Protein AF-A0A399S4U3-F1 (afdb_monomer)

Radius of gyration: 17.51 Å; Cα contacts (8 Å, |Δi|>4): 390; chains: 1; bounding box: 42×33×48 Å

Structure (mmCIF, N/CA/C/O backbone):
data_AF-A0A399S4U3-F1
#
_entry.id   AF-A0A399S4U3-F1
#
loop_
_atom_site.group_PDB
_atom_site.id
_atom_site.type_symbol
_atom_site.label_atom_id
_atom_site.label_alt_id
_atom_site.label_comp_id
_atom_site.label_asym_id
_atom_site.label_entity_id
_atom_site.label_seq_id
_atom_site.pdbx_PDB_ins_code
_atom_site.Cartn_x
_atom_site.Cartn_y
_atom_site.Cartn_z
_atom_site.occupancy
_atom_site.B_iso_or_equiv
_atom_site.auth_seq_id
_atom_site.auth_comp_id
_atom_site.auth_asym_id
_atom_site.auth_atom_id
_atom_site.pdbx_PDB_model_num
ATOM 1 N N . MET A 1 1 ? -11.906 7.727 5.816 1.00 78.44 1 MET A N 1
ATOM 2 C CA . MET A 1 1 ? -11.994 8.736 6.894 1.00 78.44 1 MET A CA 1
ATOM 3 C C . MET A 1 1 ? -10.672 8.741 7.648 1.00 78.44 1 MET A C 1
ATOM 5 O O . MET A 1 1 ? -9.934 7.768 7.541 1.00 78.44 1 MET A O 1
ATOM 9 N N . GLN A 1 2 ? -10.331 9.832 8.324 1.00 90.19 2 GLN A N 1
ATOM 10 C CA . GLN A 1 2 ? -9.040 10.009 8.997 1.00 90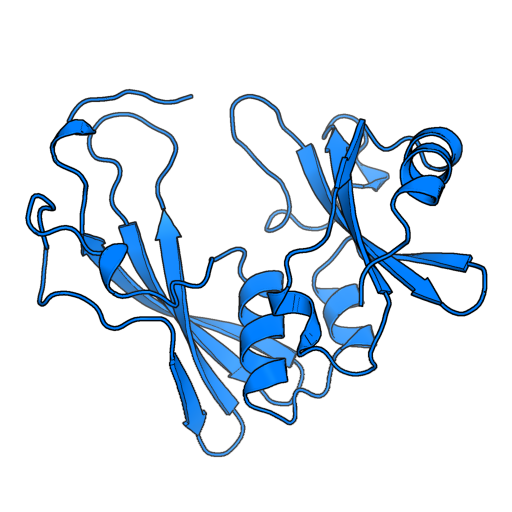.19 2 GLN A CA 1
ATOM 11 C C . GLN A 1 2 ? -9.300 10.268 10.472 1.00 90.19 2 GLN A C 1
ATOM 13 O O . GLN A 1 2 ? -10.259 10.967 10.791 1.00 90.19 2 GLN A O 1
ATOM 18 N N . ILE A 1 3 ? -8.449 9.734 11.343 1.00 91.44 3 ILE A N 1
ATOM 19 C CA . ILE A 1 3 ? -8.448 10.159 12.745 1.00 91.44 3 ILE A CA 1
ATOM 20 C C . ILE A 1 3 ? -8.026 11.626 12.784 1.00 91.44 3 ILE A C 1
ATOM 22 O O . ILE A 1 3 ? -7.083 12.012 12.082 1.00 91.44 3 ILE A O 1
ATOM 26 N N . ASP A 1 4 ? -8.729 12.426 13.587 1.00 91.69 4 ASP A N 1
ATOM 27 C CA . ASP A 1 4 ? -8.402 13.835 13.788 1.00 91.69 4 ASP A CA 1
ATOM 28 C C . ASP A 1 4 ? -6.949 13.975 14.269 1.00 91.69 4 ASP A C 1
ATOM 30 O O . ASP A 1 4 ? -6.535 13.369 15.260 1.00 91.69 4 ASP A O 1
ATOM 34 N N . SER A 1 5 ? -6.171 14.791 13.556 1.00 92.62 5 SER A N 1
ATOM 35 C CA . SER A 1 5 ? -4.775 15.077 13.884 1.00 92.62 5 SER A CA 1
ATOM 36 C C . SER A 1 5 ? -4.584 15.653 15.286 1.00 92.62 5 SER A C 1
ATOM 38 O O . SER A 1 5 ? -3.517 15.464 15.863 1.00 92.62 5 SER A O 1
ATOM 40 N N . THR A 1 6 ? -5.600 16.301 15.870 1.00 93.31 6 THR A N 1
ATOM 41 C CA . THR A 1 6 ? -5.534 16.791 17.259 1.00 93.31 6 THR A CA 1
ATOM 42 C C . THR A 1 6 ? -5.373 15.655 18.275 1.00 93.31 6 THR A C 1
ATOM 44 O O . THR A 1 6 ? -4.849 15.872 19.365 1.00 93.31 6 THR A O 1
ATOM 47 N N . ARG A 1 7 ? -5.748 14.420 17.909 1.00 93.56 7 ARG A N 1
ATOM 48 C CA . ARG A 1 7 ? -5.608 13.224 18.750 1.00 93.56 7 ARG A CA 1
ATOM 49 C C . ARG A 1 7 ? -4.269 12.501 18.583 1.00 93.56 7 ARG A C 1
ATOM 51 O O . ARG A 1 7 ? -4.014 11.519 19.276 1.00 93.56 7 ARG A O 1
ATOM 58 N N . TYR A 1 8 ? -3.395 12.945 17.678 1.00 95.19 8 TYR A N 1
ATOM 59 C CA . TYR A 1 8 ? -2.137 12.236 17.406 1.00 95.19 8 TYR A CA 1
ATOM 60 C C . TYR A 1 8 ? -1.193 12.264 18.608 1.00 95.19 8 TYR A C 1
ATOM 62 O O . TYR A 1 8 ? -0.565 11.248 18.902 1.00 95.19 8 TYR A O 1
ATOM 70 N N . ASP A 1 9 ? -1.154 13.371 19.351 1.00 94.31 9 ASP A N 1
ATOM 71 C CA . ASP A 1 9 ? -0.342 13.481 20.566 1.00 94.31 9 ASP A CA 1
ATOM 72 C C . ASP A 1 9 ? -0.848 12.569 21.691 1.00 94.31 9 ASP A C 1
ATOM 74 O O . ASP A 1 9 ? -0.038 11.987 22.421 1.00 94.31 9 ASP A O 1
ATOM 78 N N . GLU A 1 10 ? -2.170 12.376 21.792 1.00 93.50 10 GLU A N 1
ATOM 79 C CA . GLU A 1 10 ? -2.782 11.402 22.704 1.00 93.50 10 GLU A CA 1
ATOM 80 C C . GLU A 1 10 ? -2.294 9.988 22.360 1.00 93.50 10 GLU A C 1
ATOM 82 O O . GLU A 1 10 ? -1.760 9.289 23.224 1.00 93.50 10 GLU A O 1
ATOM 87 N N . ILE A 1 11 ? -2.410 9.592 21.086 1.00 92.88 11 ILE A N 1
ATOM 88 C CA . ILE A 1 11 ? -1.990 8.270 20.600 1.00 92.88 11 ILE A CA 1
ATOM 89 C C . ILE A 1 11 ? -0.490 8.059 20.844 1.00 92.88 11 ILE A C 1
ATOM 91 O O . ILE A 1 11 ? -0.068 7.019 21.351 1.00 92.88 11 ILE A O 1
ATOM 95 N N . LYS A 1 12 ? 0.327 9.059 20.506 1.00 93.19 12 LYS A N 1
ATOM 96 C CA . LYS A 1 12 ? 1.781 9.003 20.643 1.00 93.19 12 LYS A CA 1
ATOM 97 C C . LYS A 1 12 ? 2.206 8.830 22.100 1.00 93.19 12 LYS A C 1
ATOM 99 O O . LYS A 1 12 ? 2.977 7.926 22.413 1.00 93.19 12 LYS A O 1
ATOM 104 N N . THR A 1 13 ? 1.686 9.673 22.990 1.00 91.50 13 THR A N 1
ATOM 105 C CA . THR A 1 13 ? 2.139 9.750 24.386 1.00 91.50 13 THR A CA 1
ATOM 106 C C . THR A 1 13 ? 1.600 8.596 25.221 1.00 91.50 13 THR A C 1
ATOM 108 O O . THR A 1 13 ? 2.353 7.967 25.961 1.00 91.50 13 THR A O 1
ATOM 111 N N . LYS A 1 14 ? 0.307 8.280 25.086 1.00 92.00 14 LYS A N 1
ATOM 112 C CA . LYS A 1 14 ? -0.357 7.257 25.904 1.00 92.00 14 LYS A CA 1
ATOM 113 C C . LYS A 1 14 ? 0.081 5.839 25.542 1.00 92.00 14 LYS A C 1
ATOM 115 O O . LYS A 1 14 ? 0.192 5.001 26.429 1.00 92.00 14 LYS A O 1
ATOM 120 N N . TYR A 1 15 ? 0.333 5.582 24.259 1.00 89.50 15 TYR A N 1
ATOM 121 C CA . TYR A 1 15 ? 0.670 4.247 23.752 1.00 89.50 15 TYR A CA 1
ATOM 122 C C . TYR A 1 15 ? 2.141 4.118 23.335 1.00 89.50 15 TYR A C 1
ATOM 124 O O . TYR A 1 15 ? 2.546 3.101 22.787 1.00 89.50 15 TYR A O 1
ATOM 132 N N . GLY A 1 16 ? 2.959 5.146 23.585 1.00 88.19 16 GLY A N 1
ATOM 133 C CA . GLY A 1 16 ? 4.411 5.076 23.430 1.00 88.19 16 GLY A CA 1
ATOM 134 C C . GLY A 1 16 ? 4.911 4.910 21.991 1.00 88.19 16 GLY A C 1
ATOM 135 O O . GLY A 1 16 ? 6.022 4.402 21.803 1.00 88.19 16 GLY A O 1
ATOM 136 N N . TYR A 1 17 ? 4.139 5.328 20.986 1.00 90.44 17 TYR A N 1
ATOM 137 C CA . TYR A 1 17 ? 4.595 5.341 19.594 1.00 90.44 17 TYR A CA 1
ATOM 138 C C . TYR A 1 17 ? 5.625 6.449 19.363 1.00 90.44 17 TYR A C 1
ATOM 140 O O . TYR A 1 17 ? 5.600 7.501 19.998 1.00 90.44 17 TYR A O 1
ATOM 148 N N . PHE A 1 18 ? 6.545 6.221 18.430 1.00 90.44 18 PHE A N 1
ATOM 149 C CA . PHE A 1 18 ? 7.519 7.234 18.034 1.00 90.44 18 PHE A CA 1
ATOM 150 C C . PHE A 1 18 ? 6.862 8.331 17.188 1.00 90.44 18 PHE A C 1
ATOM 152 O O . PHE A 1 18 ? 7.167 9.516 17.344 1.00 90.44 18 PHE A O 1
ATOM 159 N N . ASP A 1 19 ? 5.937 7.939 16.311 1.00 92.75 19 ASP A N 1
ATOM 160 C CA . ASP A 1 19 ? 5.259 8.851 15.395 1.00 92.75 19 ASP A CA 1
ATOM 161 C C . ASP A 1 19 ? 3.834 8.385 15.070 1.00 92.75 19 ASP A C 1
ATOM 163 O O . ASP A 1 19 ? 3.536 7.186 15.112 1.00 92.75 19 ASP A O 1
ATOM 167 N N . VAL A 1 20 ? 2.971 9.340 14.722 1.00 94.75 20 VAL A N 1
ATOM 168 C CA . VAL A 1 20 ? 1.593 9.120 14.269 1.00 94.75 20 VAL A CA 1
ATOM 169 C C . VAL A 1 20 ? 1.352 10.006 13.055 1.00 94.75 20 VAL A C 1
ATOM 171 O O . VAL A 1 20 ? 1.616 11.206 13.076 1.00 94.75 20 VAL A O 1
ATOM 174 N N . ARG A 1 21 ? 0.872 9.411 11.965 1.00 94.38 21 ARG A N 1
ATOM 175 C CA . ARG A 1 21 ? 0.708 10.074 10.672 1.00 94.38 21 ARG A CA 1
ATOM 176 C C . ARG A 1 21 ? -0.666 9.817 10.092 1.00 94.38 21 ARG A C 1
ATOM 178 O O . ARG A 1 21 ? -1.271 8.767 10.315 1.00 94.38 21 ARG A O 1
ATOM 185 N N . LYS A 1 22 ? -1.089 10.748 9.238 1.00 94.44 22 LYS A N 1
ATOM 186 C CA . LYS A 1 22 ? -2.273 10.590 8.397 1.00 94.44 22 LYS A CA 1
ATOM 187 C C . LYS A 1 22 ? -2.183 9.278 7.617 1.00 94.44 22 LYS A C 1
ATOM 189 O O . LYS A 1 22 ? -1.161 8.985 6.988 1.00 94.44 22 LYS A O 1
ATOM 194 N N . ALA A 1 23 ? -3.263 8.505 7.640 1.00 92.00 23 ALA A N 1
ATOM 195 C CA . ALA A 1 23 ? -3.367 7.341 6.786 1.00 92.00 23 ALA A CA 1
ATOM 196 C C . ALA A 1 23 ? -3.519 7.777 5.315 1.00 92.00 23 ALA A C 1
ATOM 198 O O . ALA A 1 23 ? -4.188 8.768 5.019 1.00 92.00 23 ALA A O 1
ATOM 199 N N . PRO A 1 24 ? -2.944 7.051 4.353 1.00 89.06 24 PRO A N 1
ATOM 200 C CA . PRO A 1 24 ? -3.161 7.309 2.941 1.00 89.06 24 PRO A CA 1
ATOM 201 C C . PRO A 1 24 ? -4.628 7.145 2.563 1.00 89.06 24 PRO A C 1
ATOM 203 O O . PRO A 1 24 ? -5.332 6.280 3.087 1.00 89.06 24 PRO A O 1
ATOM 206 N N . ASP A 1 25 ? -5.075 7.942 1.597 1.00 90.75 25 ASP A N 1
ATOM 207 C CA . ASP A 1 25 ? -6.485 7.982 1.202 1.00 90.75 25 ASP A CA 1
ATOM 208 C C . ASP A 1 25 ? -6.964 6.650 0.593 1.00 90.75 25 ASP A C 1
ATOM 210 O O . ASP A 1 25 ? -8.154 6.341 0.647 1.00 90.75 25 ASP A O 1
ATOM 214 N N . TYR A 1 26 ? -6.041 5.807 0.108 1.00 87.88 26 TYR A N 1
ATOM 215 C CA . TYR A 1 26 ? -6.358 4.463 -0.374 1.00 87.88 26 TYR A CA 1
ATOM 216 C C . TYR A 1 26 ? -6.892 3.524 0.715 1.00 87.88 26 TYR A C 1
ATOM 218 O O . TYR A 1 26 ? -7.415 2.485 0.361 1.00 87.88 26 TYR A O 1
ATOM 226 N N . LEU A 1 27 ? -6.806 3.840 2.017 1.00 89.38 27 LEU A N 1
ATOM 227 C CA . LEU A 1 27 ? -7.502 3.047 3.047 1.00 89.38 27 LEU A CA 1
ATOM 228 C C . LEU A 1 27 ? -9.017 3.288 3.059 1.00 89.38 27 LEU A C 1
ATOM 230 O O . LEU A 1 27 ? -9.758 2.531 3.680 1.00 89.38 27 LEU A O 1
ATOM 234 N N . GLY A 1 28 ? -9.493 4.332 2.375 1.00 90.25 28 GLY A N 1
ATOM 235 C CA . GLY A 1 28 ? -10.911 4.678 2.320 1.00 90.25 28 GLY A CA 1
ATOM 236 C C . GLY A 1 28 ? -11.794 3.634 1.632 1.00 90.25 28 GLY A C 1
ATOM 237 O O . GLY A 1 28 ? -13.007 3.682 1.819 1.00 90.25 28 GLY A O 1
ATOM 238 N N . GLY A 1 29 ? -11.211 2.701 0.871 1.00 92.31 29 GLY A N 1
ATOM 239 C CA . GLY A 1 29 ? -11.950 1.613 0.234 1.00 92.31 29 GLY A CA 1
ATOM 240 C C . GLY A 1 29 ? -12.269 0.444 1.166 1.00 92.31 29 GLY A C 1
ATOM 241 O O . GLY A 1 29 ? -13.069 -0.396 0.787 1.00 92.31 29 GLY A O 1
ATOM 242 N N . LEU A 1 30 ? -11.689 0.374 2.370 1.00 94.81 30 LEU A N 1
ATOM 243 C CA . LEU A 1 30 ? -11.917 -0.741 3.294 1.00 94.81 30 LEU A CA 1
ATOM 244 C C . LEU A 1 30 ? -13.322 -0.718 3.916 1.00 94.81 30 LEU A C 1
ATOM 246 O O . LEU A 1 30 ? -13.877 0.343 4.245 1.00 94.81 30 LEU A O 1
ATOM 250 N N . LYS A 1 31 ? -13.865 -1.921 4.126 1.00 94.75 31 LYS A N 1
ATOM 251 C CA . LYS A 1 31 ? -15.117 -2.180 4.838 1.00 94.75 31 LYS A CA 1
ATOM 252 C C . LYS A 1 31 ? -14.874 -3.174 5.984 1.00 94.75 31 LYS A C 1
ATOM 254 O O . LYS A 1 31 ? -14.125 -4.121 5.769 1.00 94.75 31 LYS A O 1
ATOM 259 N N . PRO A 1 32 ? -15.461 -2.963 7.181 1.00 92.88 32 PRO A N 1
ATOM 260 C CA . PRO A 1 32 ? -16.249 -1.796 7.600 1.00 92.88 32 PRO A CA 1
ATOM 261 C C . PRO A 1 32 ? -15.430 -0.494 7.584 1.00 92.88 32 PRO A C 1
ATOM 263 O O . PRO A 1 32 ? -14.201 -0.500 7.612 1.00 92.88 32 PRO A O 1
ATOM 266 N N . THR A 1 33 ? -16.107 0.648 7.447 1.00 92.19 33 THR A N 1
ATOM 267 C CA . THR A 1 33 ? -15.412 1.935 7.304 1.00 92.19 33 THR A CA 1
ATOM 268 C C . THR A 1 33 ? -15.025 2.491 8.669 1.00 92.19 33 THR A C 1
ATOM 270 O O . THR A 1 33 ? -15.891 2.756 9.495 1.00 92.19 33 THR A O 1
ATOM 273 N N . HIS A 1 34 ? -13.731 2.754 8.849 1.00 92.81 34 HIS A N 1
ATOM 274 C CA . HIS A 1 34 ? -13.174 3.379 10.046 1.00 92.81 34 HIS A CA 1
ATOM 275 C C . HIS A 1 34 ? -12.440 4.688 9.725 1.00 92.81 34 HIS A C 1
ATOM 277 O O . HIS A 1 34 ? -12.110 4.993 8.569 1.00 92.81 34 HIS A O 1
ATOM 283 N N . SER A 1 35 ? -12.181 5.472 10.769 1.00 93.69 35 SER A N 1
ATOM 284 C CA . SER A 1 35 ? -11.162 6.519 10.750 1.00 93.69 35 SER A CA 1
ATOM 285 C C . SER A 1 35 ? -9.802 5.887 11.020 1.00 93.69 35 SER A C 1
ATOM 287 O O . SER A 1 35 ? -9.659 5.119 11.968 1.00 93.69 35 SER A O 1
ATOM 289 N N . PHE A 1 36 ? -8.813 6.202 10.182 1.00 94.44 36 PHE A N 1
ATOM 290 C CA . PHE A 1 36 ? -7.486 5.591 10.240 1.00 94.44 36 PHE A CA 1
ATOM 291 C C . PHE A 1 36 ? -6.393 6.603 10.587 1.00 94.44 36 PHE A C 1
ATOM 293 O O . PHE A 1 36 ? -6.464 7.771 10.198 1.00 94.44 36 PHE A O 1
ATOM 300 N N . ALA A 1 37 ? -5.335 6.115 11.225 1.00 95.00 37 ALA A N 1
ATOM 301 C CA . ALA A 1 37 ? -4.004 6.709 11.188 1.00 95.00 37 ALA A CA 1
ATOM 302 C C . ALA A 1 37 ? -2.946 5.597 11.110 1.00 95.00 37 ALA A C 1
ATOM 304 O O . ALA A 1 37 ? -3.219 4.427 11.393 1.00 95.00 37 ALA A O 1
ATOM 305 N N . TYR A 1 38 ? -1.731 5.957 10.708 1.00 93.38 38 TYR A N 1
ATOM 306 C CA . TYR A 1 38 ? -0.575 5.078 10.834 1.00 93.38 38 TYR A CA 1
ATOM 307 C C . TYR A 1 38 ? 0.261 5.480 12.026 1.00 93.38 38 TYR A C 1
ATOM 309 O O . TYR A 1 38 ? 0.501 6.662 12.249 1.00 93.38 38 TYR A O 1
ATOM 317 N N . THR A 1 39 ? 0.755 4.490 12.752 1.00 92.94 39 THR A N 1
ATOM 318 C CA . THR A 1 39 ? 1.727 4.705 13.815 1.00 92.94 39 THR A CA 1
ATOM 319 C C . THR A 1 39 ? 3.054 4.070 13.433 1.00 92.94 39 THR A C 1
ATOM 321 O O . THR A 1 39 ? 3.117 3.136 12.629 1.00 92.94 39 THR A O 1
ATOM 324 N N . PHE A 1 40 ? 4.130 4.602 13.995 1.00 90.75 40 PHE A N 1
ATOM 325 C CA . PHE A 1 40 ? 5.467 4.049 13.863 1.00 90.75 40 PHE A CA 1
ATOM 326 C C . PHE A 1 40 ? 6.023 3.779 15.256 1.00 90.75 40 PHE A C 1
ATOM 328 O O . PHE A 1 40 ? 6.080 4.681 16.094 1.00 90.75 40 PHE A O 1
ATOM 335 N N . ALA A 1 41 ? 6.409 2.534 15.508 1.00 89.50 41 ALA A N 1
ATOM 336 C CA . ALA A 1 41 ? 7.139 2.127 16.703 1.00 89.50 41 ALA A CA 1
ATOM 337 C C . ALA A 1 41 ? 8.578 1.764 16.326 1.00 89.50 41 ALA A C 1
ATOM 339 O O . ALA A 1 41 ? 8.819 1.288 15.222 1.00 89.50 41 ALA A O 1
ATOM 340 N N . LEU A 1 42 ? 9.530 1.971 17.231 1.00 86.94 42 LEU A N 1
ATOM 341 C CA . LEU A 1 42 ? 10.903 1.499 17.050 1.00 86.94 42 LEU A CA 1
ATOM 342 C C . LEU A 1 42 ? 10.987 -0.006 17.360 1.00 86.94 42 LEU A C 1
ATOM 344 O O . LEU A 1 42 ? 10.229 -0.516 18.184 1.00 86.94 42 LEU A O 1
ATOM 348 N N . CYS A 1 43 ? 11.883 -0.728 16.682 1.00 79.88 43 CYS A N 1
ATOM 349 C CA . CYS A 1 43 ? 11.981 -2.191 16.810 1.00 79.88 43 CYS A CA 1
ATOM 350 C C . CYS A 1 43 ? 12.473 -2.694 18.174 1.00 79.88 43 CYS A C 1
ATOM 352 O O . CYS A 1 43 ? 12.280 -3.866 18.490 1.00 79.88 43 CYS A O 1
ATOM 354 N N . ASP A 1 44 ? 13.114 -1.841 18.972 1.00 77.75 44 ASP A N 1
ATOM 355 C CA . ASP A 1 44 ? 13.474 -2.150 20.361 1.00 77.75 44 ASP A CA 1
ATOM 356 C C . ASP A 1 44 ? 12.234 -2.412 21.232 1.00 77.75 44 ASP A C 1
ATOM 358 O O . ASP A 1 44 ? 12.316 -3.100 22.249 1.00 77.75 44 ASP A O 1
ATOM 362 N N . LYS A 1 45 ? 11.063 -1.950 20.782 1.00 73.75 45 LYS A N 1
ATOM 363 C CA . LYS A 1 45 ? 9.759 -2.283 21.345 1.00 73.75 45 LYS A CA 1
ATOM 364 C C . LYS A 1 45 ? 9.109 -3.433 20.573 1.00 73.75 45 LYS A C 1
ATOM 366 O O . LYS A 1 45 ? 8.200 -3.240 19.762 1.00 73.75 45 LYS A O 1
ATOM 371 N N . SER A 1 46 ? 9.576 -4.650 20.845 1.00 65.69 46 SER A N 1
ATOM 372 C CA . SER A 1 46 ? 9.133 -5.884 20.172 1.00 65.69 46 SER A CA 1
ATOM 373 C C . SER A 1 46 ? 7.614 -6.116 20.206 1.00 65.69 46 SER A C 1
ATOM 375 O O . SER A 1 46 ? 7.073 -6.721 19.281 1.00 65.69 46 SER A O 1
ATOM 377 N N . GLU A 1 47 ? 6.916 -5.579 21.211 1.00 73.50 47 GLU A N 1
ATOM 378 C CA . GLU A 1 47 ? 5.453 -5.634 21.365 1.00 73.50 47 GLU A CA 1
ATOM 379 C C . GLU A 1 47 ? 4.658 -4.891 20.274 1.00 73.50 47 GLU A C 1
ATOM 381 O O . GLU A 1 47 ? 3.447 -5.046 20.190 1.00 73.50 47 GLU A O 1
ATOM 386 N N . TYR A 1 48 ? 5.304 -4.089 19.424 1.00 74.06 48 TYR A N 1
ATOM 387 C CA . TYR A 1 48 ? 4.639 -3.409 18.301 1.00 74.06 48 TYR A CA 1
ATOM 388 C C . TYR A 1 48 ? 5.032 -3.986 16.937 1.00 74.06 48 TYR A C 1
ATOM 390 O O . TYR A 1 48 ? 4.583 -3.484 15.907 1.00 74.06 48 TYR A O 1
ATOM 398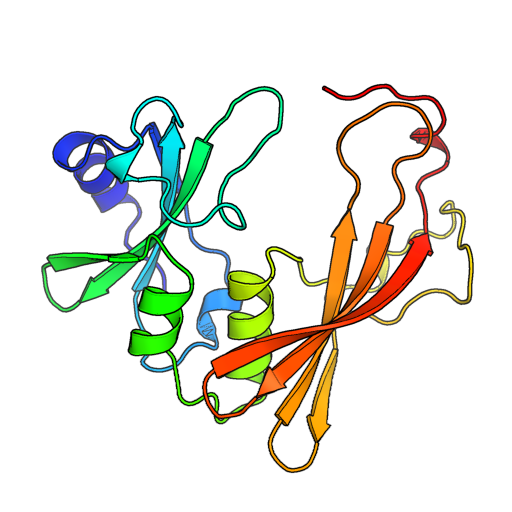 N N . CYS A 1 49 ? 5.880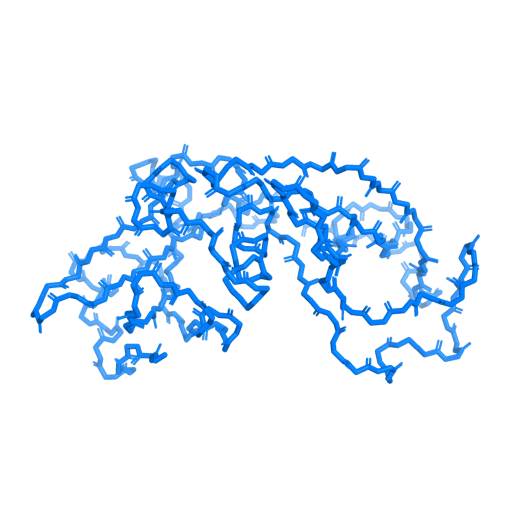 -5.015 16.918 1.00 76.00 49 CYS A N 1
ATOM 399 C CA . CYS A 1 49 ? 6.559 -5.529 15.733 1.00 76.00 49 CYS A CA 1
ATOM 400 C C . CYS A 1 49 ? 6.195 -6.990 15.454 1.00 76.00 49 CYS A C 1
ATOM 402 O O . CYS A 1 49 ? 7.063 -7.855 15.346 1.00 76.00 49 CYS A O 1
ATOM 404 N N . HIS A 1 50 ? 4.898 -7.277 15.347 1.00 78.62 50 HIS A N 1
ATOM 405 C CA . HIS A 1 50 ? 4.413 -8.651 15.204 1.00 78.62 50 HIS A CA 1
ATOM 406 C C . HIS A 1 50 ? 4.493 -9.197 13.775 1.00 78.62 50 HIS A C 1
ATOM 408 O O . HIS A 1 50 ? 4.594 -10.411 13.598 1.00 78.62 50 HIS A O 1
ATOM 414 N N . ASP A 1 51 ? 4.470 -8.334 12.754 1.00 80.19 51 ASP A N 1
ATOM 415 C CA . ASP A 1 51 ? 4.558 -8.757 11.355 1.00 80.19 51 ASP A CA 1
ATOM 416 C C . ASP A 1 51 ? 5.781 -8.169 10.648 1.00 80.19 51 ASP A C 1
ATOM 418 O O . ASP A 1 51 ? 5.893 -6.967 10.404 1.00 80.19 51 ASP A O 1
ATOM 422 N N . SER A 1 52 ? 6.694 -9.055 10.250 1.00 75.81 52 SER A N 1
ATOM 423 C CA . SER A 1 52 ? 7.912 -8.692 9.521 1.00 75.81 52 SER A CA 1
ATOM 424 C C . SER A 1 52 ? 7.666 -7.969 8.190 1.00 75.81 52 SER A C 1
ATOM 426 O O . SER A 1 52 ? 8.573 -7.291 7.712 1.00 75.81 52 SER A O 1
ATOM 428 N N . LYS A 1 53 ? 6.472 -8.093 7.585 1.00 77.94 53 LYS A N 1
ATOM 429 C CA . LYS A 1 53 ? 6.094 -7.357 6.365 1.00 77.94 53 LYS A CA 1
ATOM 430 C C . LYS A 1 53 ? 5.772 -5.892 6.631 1.00 77.94 53 LYS A C 1
ATOM 432 O O . LYS A 1 53 ? 5.840 -5.084 5.712 1.00 77.94 53 LYS A O 1
ATOM 437 N N . TRP A 1 54 ? 5.417 -5.553 7.865 1.00 82.62 54 TRP A N 1
ATOM 438 C CA . TRP A 1 54 ? 5.151 -4.182 8.297 1.00 82.62 54 TRP A CA 1
ATOM 439 C C . TRP A 1 54 ? 6.325 -3.571 9.069 1.00 82.62 54 TRP A C 1
ATOM 441 O O . TRP A 1 54 ? 6.296 -2.392 9.427 1.00 82.62 54 TRP A O 1
ATOM 451 N N . ALA A 1 55 ? 7.387 -4.351 9.272 1.00 82.25 55 ALA A N 1
ATOM 452 C CA . ALA A 1 55 ? 8.667 -3.862 9.747 1.00 82.25 55 ALA A CA 1
ATOM 453 C C . ALA A 1 55 ? 9.439 -3.176 8.606 1.00 82.25 55 ALA A C 1
ATOM 455 O O . ALA A 1 55 ? 9.725 -3.769 7.565 1.00 82.25 55 ALA A O 1
ATOM 456 N N . ASN A 1 56 ? 9.817 -1.925 8.829 1.00 75.81 56 ASN A N 1
ATOM 457 C CA . ASN A 1 56 ? 10.846 -1.230 8.080 1.00 75.81 56 ASN A CA 1
ATOM 458 C C . ASN A 1 56 ? 12.221 -1.720 8.553 1.00 75.81 56 ASN A C 1
ATOM 460 O O . ASN A 1 56 ? 12.528 -1.666 9.743 1.00 75.81 56 ASN A O 1
ATOM 464 N N . LYS A 1 57 ? 13.036 -2.198 7.610 1.00 67.38 57 LYS A N 1
ATOM 465 C CA . LYS A 1 57 ? 14.401 -2.692 7.846 1.00 67.38 57 LYS A CA 1
ATOM 466 C C . LYS A 1 57 ? 15.481 -1.800 7.223 1.00 67.38 57 LYS A C 1
ATOM 468 O O . LYS A 1 57 ? 16.595 -2.272 7.026 1.00 67.38 57 LYS A O 1
ATOM 473 N N . GLY A 1 58 ? 15.149 -0.560 6.861 1.00 69.50 58 GLY A N 1
ATOM 474 C CA . GLY A 1 58 ? 16.159 0.438 6.496 1.00 69.50 58 GLY A CA 1
ATOM 475 C C . GLY A 1 58 ? 17.001 0.863 7.704 1.00 69.50 58 GLY A C 1
ATOM 476 O O . GLY A 1 58 ? 16.874 0.293 8.789 1.00 69.50 58 GLY A O 1
ATOM 477 N N . MET A 1 59 ? 17.803 1.917 7.536 1.00 68.56 59 MET A N 1
ATOM 478 C CA . MET A 1 59 ? 18.705 2.444 8.572 1.00 68.56 59 MET A CA 1
ATOM 479 C C . MET A 1 59 ? 18.074 2.613 9.972 1.00 68.56 59 MET A C 1
ATOM 481 O O . MET A 1 59 ? 18.732 2.367 10.981 1.00 68.56 59 MET A O 1
ATOM 485 N N . MET A 1 60 ? 16.794 3.000 10.056 1.00 76.25 60 MET A N 1
ATOM 486 C CA . MET A 1 60 ? 16.033 3.006 11.309 1.00 76.25 60 MET A CA 1
ATOM 487 C C . MET A 1 60 ? 15.015 1.867 11.306 1.00 76.25 60 MET A C 1
ATOM 489 O O . MET A 1 60 ? 14.004 1.926 10.601 1.00 76.25 60 MET A O 1
ATOM 493 N N . CYS A 1 61 ? 15.266 0.850 12.132 1.00 82.44 61 CYS A N 1
ATOM 494 C CA . CYS A 1 61 ? 14.314 -0.233 12.319 1.00 82.44 61 CYS A CA 1
ATOM 495 C C . CYS A 1 61 ? 13.064 0.293 13.028 1.00 82.44 61 CYS A C 1
ATOM 497 O O . CYS A 1 61 ? 13.138 0.829 14.138 1.00 82.44 61 CYS A O 1
ATOM 499 N N . GLY A 1 62 ? 11.906 0.089 12.415 1.00 86.12 62 GLY A N 1
ATOM 500 C CA . GLY A 1 62 ? 10.642 0.325 13.093 1.00 86.12 62 GLY A CA 1
ATOM 501 C C . GLY A 1 62 ? 9.482 -0.382 12.429 1.00 86.12 62 GLY A C 1
ATOM 502 O O . GLY A 1 62 ? 9.603 -0.907 11.330 1.00 86.12 62 GLY A O 1
ATOM 503 N N . CYS A 1 63 ? 8.349 -0.410 13.106 1.00 88.25 63 CYS A N 1
ATOM 504 C CA . CYS A 1 63 ? 7.171 -1.146 12.694 1.00 88.2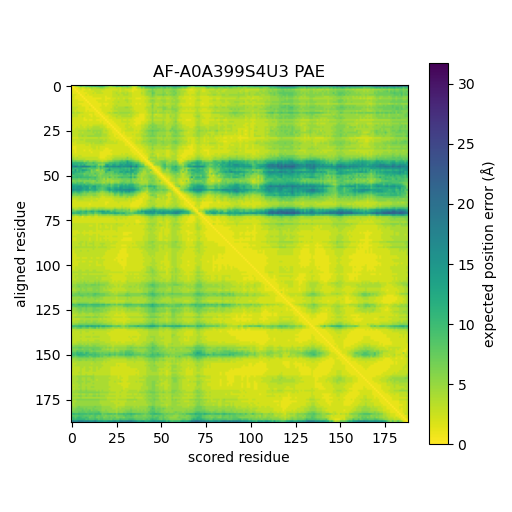5 63 CYS A CA 1
ATOM 505 C C . CYS A 1 63 ? 6.026 -0.181 12.477 1.00 88.25 63 CYS A C 1
ATOM 507 O O . CYS A 1 63 ? 5.706 0.651 13.331 1.00 88.25 63 CYS A O 1
ATOM 509 N N . LYS A 1 64 ? 5.447 -0.276 11.286 1.00 89.25 64 LYS A N 1
ATOM 510 C CA . LYS A 1 64 ? 4.296 0.511 10.891 1.00 89.25 64 LYS A CA 1
ATOM 511 C C . LYS A 1 64 ? 3.040 -0.245 11.293 1.00 89.25 64 LYS A C 1
ATOM 513 O O . LYS A 1 64 ? 2.785 -1.322 10.769 1.00 89.25 64 LYS A O 1
ATOM 518 N N . ASN A 1 65 ? 2.236 0.351 12.159 1.00 90.88 65 ASN A N 1
ATOM 519 C CA . ASN A 1 65 ? 0.953 -0.211 12.559 1.00 90.88 65 ASN A CA 1
ATOM 520 C C . ASN A 1 65 ? -0.187 0.681 12.074 1.00 90.88 65 ASN A C 1
ATOM 522 O O . ASN A 1 65 ? 0.009 1.836 11.680 1.00 90.88 65 ASN A O 1
ATOM 526 N N . ILE A 1 66 ? -1.390 0.121 12.075 1.00 93.62 66 ILE A N 1
ATOM 527 C CA . ILE A 1 66 ? -2.614 0.847 11.748 1.00 93.62 66 ILE A CA 1
ATOM 528 C C . ILE A 1 66 ? -3.371 1.047 13.044 1.00 93.62 66 ILE A C 1
ATOM 530 O O . ILE A 1 66 ? -3.541 0.105 13.810 1.00 93.62 66 ILE A O 1
ATOM 534 N N . VAL A 1 67 ? -3.839 2.262 13.287 1.00 94.69 67 VAL A N 1
ATOM 535 C CA . VAL A 1 67 ? -4.792 2.512 14.359 1.00 94.69 67 VAL A CA 1
ATOM 536 C C . VAL A 1 67 ? -6.122 2.894 13.736 1.00 94.69 67 VAL A C 1
ATOM 538 O O . VAL A 1 67 ? -6.177 3.692 12.793 1.00 94.69 67 VAL A O 1
ATOM 541 N N . ILE A 1 68 ? -7.178 2.266 14.236 1.00 94.56 68 ILE A N 1
ATOM 542 C CA . ILE A 1 68 ? -8.550 2.615 13.908 1.00 94.56 68 ILE A CA 1
ATOM 543 C C . ILE A 1 68 ? -9.224 3.192 15.139 1.00 94.56 68 ILE A C 1
ATOM 545 O O . ILE A 1 68 ? -8.968 2.767 16.266 1.00 94.56 68 ILE A O 1
ATOM 549 N N . GLU A 1 69 ? -10.074 4.174 14.908 1.00 90.88 69 GLU A N 1
ATOM 550 C CA . GLU A 1 69 ? -10.958 4.723 15.925 1.00 90.88 69 GLU A CA 1
ATOM 551 C C . GLU A 1 69 ? -12.311 4.018 15.816 1.00 90.88 69 GLU A C 1
ATOM 553 O O . GLU A 1 69 ? -12.940 4.017 14.751 1.00 90.88 69 GLU A O 1
ATOM 558 N N . ASP A 1 70 ? -12.723 3.378 16.908 1.00 82.75 70 ASP A N 1
ATOM 559 C CA . ASP A 1 70 ? -14.022 2.726 17.035 1.00 82.75 70 ASP A CA 1
ATOM 560 C C . ASP A 1 70 ? -14.788 3.354 18.201 1.00 82.75 70 ASP A C 1
ATOM 562 O O . ASP A 1 70 ? -14.438 3.166 19.367 1.00 82.75 70 ASP A O 1
ATOM 566 N N . SER A 1 71 ? -15.832 4.119 17.871 1.00 77.12 71 SER A N 1
ATOM 567 C CA . SER A 1 71 ? -16.670 4.932 18.767 1.00 77.12 71 SER A CA 1
ATOM 568 C C . SER A 1 71 ? -15.916 5.952 19.640 1.00 77.12 71 SER A C 1
ATOM 570 O O . SER A 1 71 ? -16.055 7.153 19.421 1.00 77.12 71 SER A O 1
ATOM 572 N N . VAL A 1 72 ? -15.129 5.495 20.617 1.00 74.81 72 VAL A N 1
ATOM 573 C CA . VAL A 1 72 ? -14.383 6.315 21.590 1.00 74.81 72 VAL A CA 1
ATOM 574 C C . VAL A 1 72 ? -12.975 5.761 21.862 1.00 74.81 72 VAL A C 1
ATOM 576 O O . VAL A 1 72 ? -12.124 6.477 22.393 1.00 74.81 72 VAL A O 1
ATOM 579 N N . GLU A 1 73 ? -12.691 4.514 21.477 1.00 87.00 73 GLU A N 1
ATOM 580 C CA . GLU A 1 73 ? -11.418 3.848 21.754 1.00 87.00 73 GLU A CA 1
ATOM 581 C C . GLU A 1 73 ? -10.574 3.646 20.492 1.00 87.00 73 GLU A C 1
ATOM 583 O O . GLU A 1 73 ? -11.070 3.554 19.366 1.00 87.00 73 GLU A O 1
ATOM 588 N N . PHE A 1 74 ? -9.259 3.574 20.697 1.00 92.31 74 PHE A N 1
ATOM 589 C CA . PHE A 1 74 ? -8.305 3.243 19.649 1.00 92.31 74 PHE A CA 1
ATOM 590 C C . PHE A 1 74 ? -8.026 1.748 19.644 1.00 92.31 74 PHE A C 1
ATOM 592 O O . PHE A 1 74 ? -7.574 1.189 20.645 1.00 92.31 74 PHE A O 1
ATOM 599 N N . LYS A 1 75 ? -8.211 1.116 18.487 1.00 93.25 75 LYS A N 1
ATOM 600 C CA . LYS A 1 75 ? -7.792 -0.262 18.246 1.00 93.25 75 LYS A CA 1
ATOM 601 C C . LYS A 1 75 ? -6.552 -0.271 17.362 1.00 93.25 75 LYS A C 1
ATOM 603 O O . LYS A 1 75 ? -6.547 0.286 16.265 1.00 93.25 75 LYS A O 1
ATOM 608 N N . PHE A 1 76 ? -5.503 -0.928 17.842 1.00 92.00 76 PHE A N 1
ATOM 609 C CA . PHE A 1 76 ? -4.237 -1.064 17.129 1.00 92.00 76 PHE A CA 1
ATOM 610 C C . PHE A 1 76 ? -4.195 -2.394 16.387 1.00 92.00 76 PHE A C 1
ATOM 612 O O . PHE A 1 76 ? -4.423 -3.456 16.961 1.00 92.00 76 PHE A O 1
ATOM 619 N N . ILE A 1 77 ? -3.896 -2.315 15.100 1.00 92.62 77 ILE A N 1
ATOM 620 C CA . ILE A 1 77 ? -3.708 -3.443 14.203 1.00 92.62 77 ILE A CA 1
ATOM 621 C C . ILE A 1 77 ? -2.215 -3.504 13.920 1.00 92.62 77 ILE A C 1
ATOM 623 O O . ILE A 1 77 ? -1.662 -2.612 13.271 1.00 92.62 77 ILE A O 1
ATOM 627 N N . SER A 1 78 ? -1.570 -4.545 14.429 1.00 89.62 78 SER A N 1
ATOM 628 C CA . SER A 1 78 ? -0.118 -4.728 14.366 1.00 89.62 78 SER A CA 1
ATOM 629 C C . SER A 1 78 ? 0.309 -5.962 13.574 1.00 89.62 78 SER A C 1
ATOM 631 O O . SER A 1 78 ? 1.498 -6.267 13.467 1.00 89.62 78 SER A O 1
ATOM 633 N N . SER A 1 79 ? -0.656 -6.680 12.994 1.00 90.56 79 SER A N 1
ATOM 634 C CA . SER A 1 79 ? -0.398 -7.843 12.152 1.00 90.56 79 SER A CA 1
ATOM 635 C C . SER A 1 79 ? -1.394 -7.973 11.006 1.00 90.56 79 SER A C 1
ATOM 637 O O . SER A 1 79 ? -2.539 -7.515 11.087 1.00 90.56 79 SER A O 1
ATOM 639 N N . ARG A 1 80 ? -0.976 -8.681 9.951 1.00 92.12 80 ARG A N 1
ATOM 640 C CA . ARG A 1 80 ? -1.851 -9.028 8.825 1.00 92.12 80 ARG A CA 1
ATOM 641 C C . ARG A 1 80 ? -3.027 -9.917 9.237 1.00 92.12 80 ARG A C 1
ATOM 643 O O . ARG A 1 80 ? -4.103 -9.779 8.667 1.00 92.12 80 ARG A O 1
ATOM 650 N N . SER A 1 81 ? -2.859 -10.777 10.244 1.00 93.25 81 SER A N 1
ATOM 651 C CA . SER A 1 81 ? -3.951 -11.614 10.766 1.00 93.25 81 SER A CA 1
ATOM 652 C C . SER A 1 81 ? -5.056 -10.773 11.406 1.00 93.25 81 SER A C 1
ATOM 654 O O . SER A 1 81 ? -6.214 -10.914 11.031 1.00 93.25 81 SER A O 1
ATOM 656 N N . GLN A 1 82 ? -4.701 -9.828 12.284 1.00 94.31 82 GLN A N 1
ATOM 657 C CA . GLN A 1 82 ? -5.673 -8.894 12.868 1.00 94.31 82 GLN A CA 1
ATOM 658 C C . GLN A 1 82 ? -6.338 -8.021 11.801 1.00 94.31 82 GLN A C 1
ATOM 660 O O . GLN A 1 82 ? -7.528 -7.735 11.881 1.00 94.31 82 GLN A O 1
ATOM 665 N N . PHE A 1 83 ? -5.576 -7.588 10.792 1.00 95.12 83 PHE A N 1
ATOM 666 C CA . PHE A 1 83 ? -6.133 -6.824 9.680 1.00 95.12 83 PHE A CA 1
ATOM 667 C C . PHE A 1 83 ? -7.188 -7.635 8.919 1.00 95.12 83 PHE A C 1
ATOM 669 O O . PHE A 1 83 ? -8.280 -7.132 8.658 1.00 95.12 83 PHE A O 1
ATOM 676 N N . LYS A 1 84 ? -6.893 -8.908 8.633 1.00 96.25 84 LYS A N 1
ATOM 677 C CA . LYS A 1 84 ? -7.826 -9.841 7.998 1.00 96.25 84 LYS A CA 1
ATOM 678 C C . LYS A 1 84 ? -9.088 -10.061 8.827 1.00 96.25 84 LYS A C 1
ATOM 680 O O . LYS A 1 84 ? -10.175 -10.021 8.272 1.00 96.25 84 LYS A O 1
ATOM 685 N N . GLU A 1 85 ? -8.964 -10.256 10.137 1.00 96.12 85 GLU A N 1
ATOM 686 C CA . GLU A 1 85 ? -10.118 -10.438 11.032 1.00 96.12 85 GLU A CA 1
ATOM 687 C C . GLU A 1 85 ? -11.097 -9.257 11.010 1.00 96.12 85 GLU A C 1
ATOM 689 O O . GLU A 1 85 ? -12.283 -9.441 11.265 1.00 96.12 85 GLU A O 1
ATOM 694 N N . ILE A 1 86 ? -10.606 -8.049 10.725 1.00 95.56 86 ILE A N 1
ATOM 695 C CA . ILE A 1 86 ? -11.415 -6.826 10.732 1.00 95.56 86 ILE A CA 1
ATOM 696 C C . ILE A 1 86 ? -11.995 -6.528 9.348 1.00 95.56 86 ILE A C 1
ATOM 698 O O . ILE A 1 86 ? -13.148 -6.120 9.258 1.00 95.56 86 ILE A O 1
ATOM 702 N N . PHE A 1 87 ? -11.198 -6.690 8.288 1.00 96.75 87 PHE A N 1
ATOM 703 C CA . PHE A 1 87 ? -11.521 -6.188 6.945 1.00 96.75 87 PHE A CA 1
ATOM 704 C C . PHE A 1 87 ? -11.827 -7.276 5.910 1.00 96.75 87 PHE A C 1
ATOM 706 O O . PHE A 1 87 ? -11.977 -6.959 4.733 1.00 96.75 87 PHE A O 1
ATOM 713 N N . ALA A 1 88 ? -11.872 -8.549 6.310 1.00 96.75 88 ALA A N 1
ATOM 714 C CA . ALA A 1 88 ? -12.422 -9.618 5.483 1.00 96.75 88 ALA A CA 1
ATOM 715 C C . ALA A 1 88 ? -13.905 -9.867 5.844 1.00 96.75 88 ALA A C 1
ATOM 717 O O . ALA A 1 88 ? -14.284 -9.690 7.004 1.00 96.75 88 ALA A O 1
ATOM 718 N N . PRO A 1 89 ? -14.742 -10.342 4.902 1.00 97.50 89 PRO A N 1
ATOM 719 C CA . PRO A 1 89 ? -14.423 -10.666 3.509 1.00 97.50 89 PRO A CA 1
ATOM 720 C C . PRO A 1 89 ? -14.150 -9.426 2.645 1.00 97.50 89 PRO A C 1
ATOM 722 O O . PRO A 1 89 ? -14.557 -8.325 2.985 1.00 97.50 89 PRO A O 1
ATOM 725 N N . VAL A 1 90 ? -13.451 -9.628 1.524 1.00 97.94 90 VAL A N 1
ATOM 726 C CA . VAL A 1 90 ? -13.166 -8.584 0.525 1.00 97.94 90 VAL A CA 1
ATOM 727 C C . VAL A 1 90 ? -14.164 -8.726 -0.613 1.00 97.94 90 VAL A C 1
ATOM 729 O O . VAL A 1 90 ? -14.088 -9.685 -1.378 1.00 97.94 90 VAL A O 1
ATOM 732 N N . GLU A 1 91 ? -15.098 -7.796 -0.755 1.00 96.88 91 GLU A N 1
ATOM 733 C CA . GLU A 1 91 ? -16.267 -7.970 -1.624 1.00 96.88 91 GLU A CA 1
ATOM 734 C C . GLU A 1 91 ? -16.259 -7.085 -2.867 1.00 96.88 91 GLU A C 1
ATOM 736 O O . GLU A 1 91 ? -16.916 -7.426 -3.855 1.00 96.88 91 GLU A O 1
ATOM 741 N N . THR A 1 92 ? -15.485 -5.999 -2.846 1.00 97.31 92 THR A N 1
ATOM 742 C CA . THR A 1 92 ? -15.431 -4.996 -3.917 1.00 97.31 92 THR A CA 1
ATOM 743 C C . THR A 1 92 ? -14.012 -4.778 -4.448 1.00 97.31 92 THR A C 1
ATOM 745 O O . THR A 1 92 ? -13.014 -5.179 -3.845 1.00 97.31 92 THR A O 1
ATOM 748 N N . ARG A 1 93 ? -13.896 -4.126 -5.614 1.00 97.56 93 ARG A N 1
ATOM 749 C CA . ARG A 1 93 ? -12.589 -3.804 -6.218 1.00 97.56 93 ARG A CA 1
ATOM 750 C C . ARG A 1 93 ? -11.840 -2.756 -5.400 1.00 97.56 93 ARG A C 1
ATOM 752 O O . ARG A 1 93 ? -10.615 -2.799 -5.309 1.00 97.56 93 ARG A O 1
ATOM 759 N N . GLU A 1 94 ? -12.579 -1.828 -4.812 1.00 97.00 94 GLU A N 1
ATOM 760 C CA . GLU A 1 94 ? -12.088 -0.759 -3.953 1.00 97.00 94 GLU A CA 1
ATOM 761 C C . GLU A 1 94 ? -11.512 -1.329 -2.651 1.00 97.00 94 GLU A C 1
ATOM 763 O O . GLU A 1 94 ? -10.402 -0.959 -2.251 1.00 97.00 94 GLU A O 1
ATOM 768 N N . GLU A 1 95 ? -12.212 -2.287 -2.036 1.00 97.81 95 GLU A N 1
ATOM 769 C CA . GLU A 1 95 ? -11.691 -3.047 -0.899 1.00 97.81 95 GLU A CA 1
ATOM 770 C C . GLU A 1 95 ? -10.438 -3.812 -1.306 1.00 97.81 95 GLU A C 1
ATOM 772 O O . GLU A 1 95 ? -9.405 -3.654 -0.663 1.00 97.81 95 GLU A O 1
ATOM 777 N N . ALA A 1 96 ? -10.480 -4.562 -2.413 1.00 98.31 96 ALA A N 1
ATOM 778 C CA . ALA A 1 96 ? -9.349 -5.361 -2.875 1.00 98.31 96 ALA A CA 1
ATOM 779 C C . ALA A 1 96 ? -8.084 -4.528 -3.110 1.00 98.31 96 ALA A C 1
ATOM 781 O O . ALA A 1 96 ? -6.994 -4.953 -2.727 1.00 98.31 96 ALA A O 1
ATOM 782 N N . LEU A 1 97 ? -8.211 -3.331 -3.691 1.00 98.31 97 LEU A N 1
ATOM 783 C CA . LEU A 1 97 ? -7.095 -2.402 -3.857 1.00 98.31 97 LEU A CA 1
ATOM 784 C C . LEU A 1 97 ? -6.489 -2.004 -2.508 1.00 98.31 97 LEU A C 1
ATOM 786 O O . LEU A 1 97 ? -5.283 -2.142 -2.298 1.00 98.31 97 LEU A O 1
ATOM 790 N N . SER A 1 98 ? -7.336 -1.517 -1.605 1.00 97.19 98 SER A N 1
ATOM 791 C CA . SER A 1 98 ? -6.936 -1.043 -0.278 1.00 97.19 98 SER A CA 1
ATOM 792 C C . SER A 1 98 ? -6.271 -2.165 0.525 1.00 97.19 98 SER A C 1
ATOM 794 O O . SER A 1 98 ? -5.206 -1.990 1.120 1.00 97.19 98 SER A O 1
ATOM 796 N N . TYR A 1 99 ? -6.887 -3.345 0.476 1.00 97.62 99 TYR A N 1
ATOM 797 C CA . TYR A 1 99 ? -6.481 -4.557 1.166 1.00 97.62 99 TYR A CA 1
ATOM 798 C C . TYR A 1 99 ? -5.145 -5.085 0.625 1.00 97.62 99 TYR A C 1
ATOM 800 O O . TYR A 1 99 ? -4.229 -5.352 1.403 1.00 97.62 99 TYR A O 1
ATOM 808 N N . ALA A 1 100 ? -4.975 -5.147 -0.703 1.00 97.88 100 ALA A N 1
ATOM 809 C CA . ALA A 1 100 ? -3.716 -5.539 -1.339 1.00 97.88 100 ALA A CA 1
ATOM 810 C C . ALA A 1 100 ? -2.555 -4.632 -0.923 1.00 97.88 100 ALA A C 1
ATOM 812 O O . ALA A 1 100 ? -1.483 -5.132 -0.582 1.00 97.88 100 ALA A O 1
ATOM 813 N N . ILE A 1 101 ? -2.759 -3.311 -0.930 1.00 95.69 101 ILE A N 1
ATOM 814 C CA . ILE A 1 101 ? -1.727 -2.329 -0.567 1.00 95.69 101 ILE A CA 1
ATOM 815 C C . ILE A 1 101 ? -1.256 -2.553 0.872 1.00 95.69 101 ILE A C 1
ATOM 817 O O . ILE A 1 101 ? -0.059 -2.681 1.125 1.00 95.69 101 ILE A O 1
ATOM 821 N N . VAL A 1 102 ? -2.193 -2.658 1.816 1.00 94.44 102 VAL A N 1
ATOM 822 C CA . VAL A 1 102 ? -1.865 -2.847 3.235 1.00 94.44 102 VAL A CA 1
ATOM 823 C C . VAL A 1 102 ? -1.174 -4.185 3.489 1.00 94.44 102 VAL A C 1
ATOM 825 O O . VAL A 1 102 ? -0.153 -4.241 4.174 1.00 94.44 102 VAL A O 1
ATOM 828 N N . MET A 1 103 ? -1.709 -5.267 2.928 1.00 94.62 103 MET A N 1
ATOM 829 C CA . MET A 1 103 ? -1.231 -6.622 3.209 1.00 94.62 103 MET A CA 1
ATOM 830 C C . MET A 1 103 ? 0.105 -6.943 2.537 1.00 94.62 103 MET A C 1
ATOM 832 O O . MET A 1 103 ? 0.845 -7.795 3.030 1.00 94.62 103 MET A O 1
ATOM 836 N N . SER A 1 104 ? 0.420 -6.285 1.418 1.00 94.19 104 SER A N 1
ATOM 837 C CA . SER A 1 104 ? 1.668 -6.512 0.680 1.00 94.19 104 SER A CA 1
ATOM 838 C C . SER A 1 104 ? 2.771 -5.503 1.002 1.00 94.19 104 SER A C 1
ATOM 840 O O . SER A 1 104 ? 3.947 -5.850 0.904 1.00 94.19 104 SER A O 1
ATOM 842 N N . GLY A 1 105 ? 2.407 -4.276 1.389 1.00 91.50 105 GLY A N 1
ATOM 843 C CA . GLY A 1 105 ? 3.341 -3.159 1.554 1.00 91.50 105 GLY A CA 1
ATOM 844 C C . GLY A 1 105 ? 3.713 -2.451 0.244 1.00 91.50 105 GLY A C 1
ATOM 845 O O . GLY A 1 105 ? 4.455 -1.471 0.281 1.00 91.50 105 GLY A O 1
ATOM 846 N N . TYR A 1 106 ? 3.196 -2.905 -0.901 1.00 95.31 106 TYR A N 1
ATOM 847 C CA . TYR A 1 106 ? 3.384 -2.249 -2.197 1.00 95.31 106 TYR A CA 1
ATOM 848 C C . TYR A 1 106 ? 2.499 -1.017 -2.326 1.00 95.31 106 TYR A C 1
ATOM 850 O O . TYR A 1 106 ? 1.494 -0.883 -1.633 1.00 95.31 106 TYR A O 1
ATOM 858 N N . TYR A 1 107 ? 2.842 -0.113 -3.237 1.00 94.94 107 TYR A N 1
ATOM 859 C CA . TYR A 1 107 ? 2.140 1.158 -3.374 1.00 94.94 107 TYR A CA 1
ATOM 860 C C . TYR A 1 107 ? 1.440 1.287 -4.734 1.00 94.94 107 TYR A C 1
ATOM 862 O O . TYR A 1 107 ? 1.871 0.695 -5.730 1.00 94.94 107 TYR A O 1
ATOM 870 N N . PRO A 1 108 ? 0.337 2.050 -4.800 1.00 97.19 108 PRO A N 1
ATOM 871 C CA . PRO A 1 108 ? -0.354 2.295 -6.051 1.00 97.19 108 PRO A CA 1
ATOM 872 C C . PRO A 1 108 ? 0.265 3.465 -6.827 1.00 97.19 108 PRO A C 1
ATOM 874 O O . PRO A 1 108 ? 0.819 4.400 -6.250 1.00 97.19 108 PRO A O 1
ATOM 877 N N . VAL A 1 109 ? 0.088 3.459 -8.146 1.00 96.75 109 VAL A N 1
ATOM 878 C CA . VAL A 1 109 ? 0.419 4.579 -9.037 1.00 96.75 109 VAL A CA 1
ATOM 879 C C . VAL A 1 109 ? -0.806 4.891 -9.883 1.00 96.75 109 VAL A C 1
ATOM 881 O O . VAL A 1 109 ? -1.160 4.114 -10.765 1.00 96.75 109 VAL A O 1
ATOM 884 N N . PHE A 1 110 ? -1.455 6.029 -9.638 1.00 95.31 110 PHE A N 1
ATOM 885 C CA . PHE A 1 110 ? -2.692 6.408 -10.338 1.00 95.31 110 PHE A CA 1
ATOM 886 C C . PHE A 1 110 ? -2.474 7.362 -11.516 1.00 95.31 110 PHE A C 1
ATOM 888 O O . PHE A 1 110 ? -3.319 7.445 -12.403 1.00 95.31 110 PHE A O 1
ATOM 895 N N . ASN A 1 111 ? -1.343 8.073 -11.552 1.00 95.19 111 ASN A N 1
ATOM 896 C CA . ASN A 1 111 ? -1.049 9.051 -12.594 1.00 95.19 111 ASN A CA 1
ATOM 897 C C . ASN A 1 111 ? 0.046 8.540 -13.538 1.00 95.19 111 ASN A C 1
ATOM 899 O O . ASN A 1 111 ? 1.114 8.118 -13.099 1.00 95.19 111 ASN A O 1
ATOM 903 N N . LYS A 1 112 ? -0.203 8.630 -14.849 1.00 94.12 112 LYS A N 1
ATOM 904 C CA . LYS A 1 112 ? 0.761 8.255 -15.893 1.00 94.12 112 LYS A CA 1
ATOM 905 C C . LYS A 1 112 ? 2.026 9.117 -15.884 1.00 94.12 112 LYS A C 1
ATOM 907 O O . LYS A 1 112 ? 3.054 8.638 -16.350 1.00 94.12 112 LYS A O 1
ATOM 912 N N . SER A 1 113 ? 1.974 10.339 -15.346 1.00 94.81 113 SER A N 1
ATOM 913 C CA . SER A 1 113 ? 3.151 11.211 -15.209 1.00 94.81 113 SER A CA 1
ATOM 914 C C . SER A 1 113 ? 4.241 10.626 -14.307 1.00 94.81 113 SER A C 1
ATOM 916 O O . SER A 1 113 ? 5.393 11.040 -14.404 1.00 94.81 113 SER A O 1
ATOM 918 N N . TYR A 1 114 ? 3.904 9.635 -13.472 1.00 95.12 114 TYR A N 1
ATOM 919 C CA . TYR A 1 114 ? 4.879 8.881 -12.684 1.00 95.12 114 TYR A CA 1
ATOM 920 C C . TYR A 1 114 ? 5.901 8.151 -13.571 1.00 95.12 114 TYR A C 1
ATOM 922 O O . TYR A 1 114 ? 7.048 7.951 -13.182 1.00 95.12 114 TYR A O 1
ATOM 930 N N . PHE A 1 115 ? 5.499 7.782 -14.789 1.00 95.62 115 PHE A N 1
ATOM 931 C CA . PHE A 1 115 ? 6.342 7.102 -15.763 1.00 95.62 115 PHE A CA 1
ATOM 932 C C . PHE A 1 115 ? 6.970 8.138 -16.708 1.00 95.62 115 PHE A C 1
ATOM 934 O O . PHE A 1 115 ? 6.416 8.456 -17.767 1.00 95.62 115 PHE A O 1
ATOM 941 N N . LYS A 1 116 ? 8.123 8.685 -16.312 1.00 95.44 116 LYS A N 1
ATOM 942 C CA . LYS A 1 116 ? 8.850 9.727 -17.057 1.00 95.44 116 LYS A CA 1
ATOM 943 C C . LYS A 1 116 ? 9.524 9.167 -18.311 1.00 95.44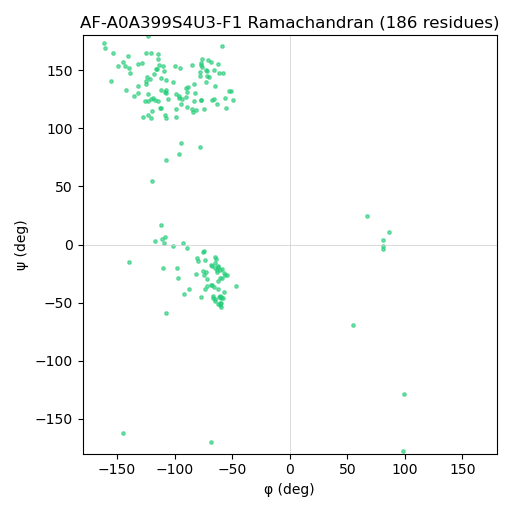 116 LYS A C 1
ATOM 945 O O . LYS A 1 116 ? 9.940 8.012 -18.329 1.00 95.44 116 LYS A O 1
ATOM 950 N N . ASP A 1 117 ? 9.675 9.978 -19.352 1.00 93.50 117 ASP A N 1
ATOM 951 C CA . ASP A 1 117 ? 10.289 9.517 -20.608 1.00 93.50 117 ASP A CA 1
ATOM 952 C C . ASP A 1 117 ? 11.808 9.310 -20.493 1.00 93.50 117 ASP A C 1
ATOM 954 O O . ASP A 1 117 ? 12.361 8.482 -21.206 1.00 93.50 117 ASP A O 1
ATOM 958 N N . GLY A 1 118 ? 12.469 9.981 -19.541 1.00 94.81 118 GLY A N 1
ATOM 959 C CA . GLY A 1 118 ? 13.886 9.757 -19.223 1.00 94.81 118 GLY A CA 1
ATOM 960 C C . GLY A 1 118 ? 14.174 8.461 -18.455 1.00 94.81 118 GLY A C 1
ATOM 961 O O . GLY A 1 118 ? 15.333 8.137 -18.222 1.00 94.81 118 GLY A O 1
ATOM 962 N N . TYR A 1 119 ? 13.145 7.714 -18.044 1.00 97.25 119 TYR A N 1
ATOM 963 C CA . TYR A 1 119 ? 13.343 6.457 -17.323 1.00 97.25 119 TYR A CA 1
ATOM 964 C C . TYR A 1 119 ? 13.732 5.328 -18.267 1.00 97.25 119 TYR A C 1
ATOM 966 O O . TYR A 1 119 ? 13.243 5.218 -19.392 1.00 97.25 119 TYR A O 1
ATOM 974 N N . ARG A 1 120 ? 14.587 4.434 -17.771 1.00 97.38 120 ARG A N 1
ATOM 975 C CA . ARG A 1 120 ? 14.928 3.194 -18.462 1.00 97.38 120 ARG A CA 1
ATOM 976 C C . ARG A 1 120 ? 13.835 2.171 -18.189 1.00 97.38 120 ARG A C 1
ATOM 978 O O . ARG A 1 120 ? 13.665 1.734 -17.053 1.00 97.38 120 ARG A O 1
ATOM 985 N N . TYR A 1 121 ? 13.119 1.758 -19.230 1.00 97.62 121 TYR A N 1
ATOM 986 C CA . TYR A 1 121 ? 12.100 0.712 -19.150 1.00 97.62 121 TYR A CA 1
ATOM 987 C C . TYR A 1 121 ? 12.694 -0.635 -19.566 1.00 97.62 121 TYR A C 1
ATOM 989 O O . TYR A 1 121 ? 13.253 -0.765 -20.651 1.00 97.62 121 TYR A O 1
ATOM 997 N N . PHE A 1 122 ? 12.559 -1.650 -18.713 1.00 96.94 122 PHE A N 1
ATOM 998 C CA . PHE A 1 122 ? 13.051 -3.009 -18.995 1.00 96.94 122 PHE A CA 1
ATOM 999 C C . PHE A 1 122 ? 12.111 -3.805 -19.901 1.00 96.94 122 PHE A C 1
ATOM 1001 O O . PHE A 1 122 ? 12.476 -4.857 -20.410 1.00 96.94 122 PHE A O 1
ATOM 1008 N N . ASN A 1 123 ? 10.885 -3.311 -20.058 1.00 93.75 123 ASN A N 1
ATOM 1009 C CA . ASN A 1 123 ? 9.809 -3.882 -20.856 1.00 93.75 123 ASN A CA 1
ATOM 1010 C C . ASN A 1 123 ? 9.000 -2.723 -21.464 1.00 93.75 123 ASN A C 1
ATOM 1012 O O . ASN A 1 123 ? 9.449 -1.578 -21.472 1.00 93.75 123 ASN A O 1
ATOM 1016 N N . SER A 1 124 ? 7.777 -2.980 -21.930 1.00 92.94 124 SER A N 1
ATOM 1017 C CA . SER A 1 124 ? 6.845 -1.896 -22.257 1.00 92.94 124 SER A CA 1
ATOM 1018 C C . SER A 1 124 ? 6.574 -1.003 -21.041 1.00 92.94 124 SER A C 1
ATOM 1020 O O . SER A 1 124 ? 6.487 -1.501 -19.915 1.00 92.94 124 SER A O 1
ATOM 1022 N N . LYS A 1 125 ? 6.348 0.296 -21.281 1.00 94.44 125 LYS A N 1
ATOM 1023 C CA . LYS A 1 125 ? 5.912 1.258 -20.256 1.00 94.44 125 LYS A CA 1
ATOM 1024 C C . LYS A 1 125 ? 4.713 0.681 -19.478 1.00 94.44 125 LYS A C 1
ATOM 1026 O O . LYS A 1 125 ? 3.731 0.274 -20.111 1.00 94.44 125 LYS A O 1
ATOM 1031 N N . PRO A 1 126 ? 4.785 0.579 -18.139 1.00 94.94 126 PRO A N 1
ATOM 1032 C CA . PRO A 1 126 ? 3.746 -0.080 -17.361 1.00 94.94 126 PRO A CA 1
ATOM 1033 C C . PRO A 1 126 ? 2.445 0.725 -17.381 1.00 94.94 126 PRO A C 1
ATOM 1035 O O . PRO A 1 126 ? 2.422 1.941 -17.586 1.00 94.94 126 PRO A O 1
ATOM 1038 N N . ARG A 1 127 ? 1.336 0.027 -17.136 1.00 95.75 127 ARG A N 1
ATOM 1039 C CA . ARG A 1 127 ? 0.048 0.668 -16.850 1.00 95.75 127 ARG A CA 1
ATOM 1040 C C . ARG A 1 127 ? 0.041 1.181 -15.414 1.00 95.75 127 ARG A C 1
ATOM 1042 O O . ARG A 1 127 ? 0.740 0.634 -14.573 1.00 95.75 127 ARG A O 1
ATOM 1049 N N . THR A 1 128 ? -0.786 2.179 -15.126 1.00 97.25 128 THR A N 1
ATOM 1050 C CA . THR A 1 128 ? -1.107 2.577 -13.747 1.00 97.25 128 THR A CA 1
ATOM 1051 C C . THR A 1 128 ? -1.729 1.411 -12.973 1.00 97.25 128 THR A C 1
ATOM 1053 O O . THR A 1 128 ? -2.066 0.374 -13.549 1.00 97.25 128 THR A O 1
ATOM 1056 N N . THR A 1 129 ? -1.892 1.576 -11.665 1.00 97.88 129 THR A N 1
ATOM 1057 C CA . THR A 1 129 ? -2.614 0.629 -10.819 1.00 97.88 129 THR A CA 1
ATOM 1058 C C . THR A 1 129 ? -3.982 0.312 -11.399 1.00 97.88 129 THR A C 1
ATOM 1060 O O . THR A 1 129 ? -4.736 1.206 -11.786 1.00 97.88 129 THR A O 1
ATOM 1063 N N . VAL A 1 130 ? -4.278 -0.983 -11.459 1.00 97.31 130 VAL A N 1
ATOM 1064 C CA . VAL A 1 130 ? -5.543 -1.533 -11.937 1.00 97.31 130 VAL A CA 1
ATOM 1065 C C . VAL A 1 130 ? -5.961 -2.683 -11.036 1.00 97.31 130 VAL A C 1
ATOM 1067 O O . VAL A 1 130 ? -5.113 -3.417 -10.524 1.00 97.31 130 VAL A O 1
ATOM 1070 N N . VAL A 1 131 ? -7.271 -2.836 -10.875 1.00 98.19 131 VAL A N 1
ATOM 1071 C CA . VAL A 1 131 ? -7.889 -3.979 -10.205 1.00 98.19 131 VAL A CA 1
ATOM 1072 C C . VAL A 1 131 ? -8.690 -4.739 -11.244 1.00 98.19 131 VAL A C 1
ATOM 1074 O O . VAL A 1 131 ? -9.571 -4.173 -11.892 1.00 98.19 131 VAL A O 1
ATOM 1077 N N . GLN A 1 132 ? -8.380 -6.016 -11.399 1.00 98.06 132 GLN A N 1
ATOM 1078 C CA . GLN A 1 132 ? -9.171 -6.943 -12.184 1.00 98.06 132 GLN A CA 1
ATOM 1079 C C . GLN A 1 132 ? -9.889 -7.891 -11.235 1.00 98.06 132 GLN A C 1
ATOM 1081 O O . GLN A 1 132 ? -9.280 -8.482 -10.349 1.00 98.06 132 GLN A O 1
ATOM 1086 N N . GLU A 1 133 ? -11.185 -8.046 -11.444 1.00 97.75 133 GLU A N 1
ATOM 1087 C CA . GLU A 1 133 ? -11.977 -9.061 -10.769 1.00 97.75 133 GLU A CA 1
ATOM 1088 C C . GLU A 1 133 ? -11.977 -10.340 -11.598 1.00 97.75 133 GLU A C 1
ATOM 1090 O O . GLU A 1 133 ? -12.126 -10.305 -12.822 1.00 97.75 133 GLU A O 1
ATOM 1095 N N . VAL A 1 134 ? -11.763 -11.454 -10.915 1.00 96.12 134 VAL A N 1
ATOM 1096 C CA . VAL A 1 134 ? -11.799 -12.806 -11.458 1.00 96.12 134 VAL A CA 1
ATOM 1097 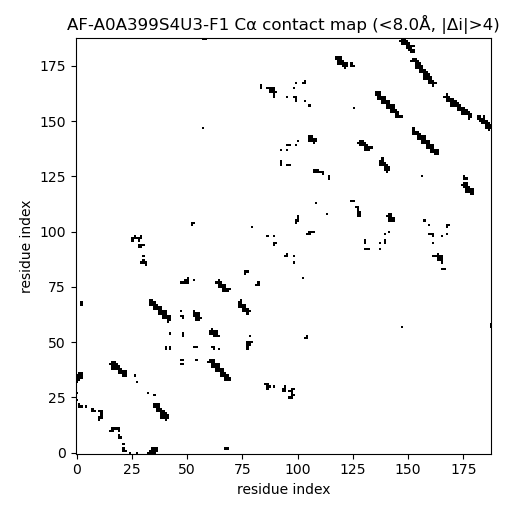C C . VAL A 1 134 ? -12.725 -13.620 -10.559 1.00 96.12 134 VAL A C 1
ATOM 1099 O O . VAL A 1 134 ? -12.948 -13.265 -9.403 1.00 96.12 134 VAL A O 1
ATOM 1102 N N . ASP A 1 135 ? -13.306 -14.695 -11.079 1.00 92.88 135 ASP A N 1
ATOM 1103 C CA . ASP A 1 135 ? -14.213 -15.515 -10.283 1.00 92.88 135 ASP A CA 1
ATOM 1104 C C . ASP A 1 135 ? -13.530 -16.004 -8.987 1.00 92.88 135 ASP A C 1
ATOM 1106 O O . ASP A 1 135 ? -12.497 -16.677 -9.017 1.00 92.88 135 ASP A O 1
ATOM 1110 N N . GLY A 1 136 ? -14.070 -15.578 -7.841 1.00 91.62 136 GLY A N 1
ATOM 1111 C CA . GLY A 1 136 ? -13.560 -15.883 -6.501 1.00 91.62 136 GLY A CA 1
ATOM 1112 C C . GLY A 1 136 ? -12.373 -15.052 -5.981 1.00 91.62 136 GLY A C 1
ATOM 1113 O O . GLY A 1 136 ? -12.004 -15.237 -4.819 1.00 91.62 136 GLY A O 1
ATOM 1114 N N . TYR A 1 137 ? -11.773 -14.140 -6.761 1.00 98.00 137 TYR A N 1
ATOM 1115 C CA . TYR A 1 137 ? -10.625 -13.331 -6.305 1.00 98.00 137 TYR A CA 1
ATOM 1116 C C . TYR A 1 137 ? -10.369 -12.059 -7.133 1.00 98.00 137 TYR A C 1
ATOM 1118 O O . TYR A 1 137 ? -10.955 -11.819 -8.183 1.00 98.00 137 TYR A O 1
ATOM 1126 N N . TYR A 1 138 ? -9.429 -11.235 -6.678 1.00 98.69 138 TYR A N 1
ATOM 1127 C CA . TYR A 1 138 ? -8.971 -10.032 -7.366 1.00 98.69 138 TYR A CA 1
ATOM 1128 C C . TYR A 1 138 ? -7.494 -10.117 -7.720 1.00 98.69 138 TYR A C 1
ATOM 1130 O O . TYR A 1 138 ? -6.691 -10.671 -6.970 1.00 98.69 138 TYR A O 1
ATOM 1138 N N . LEU A 1 139 ? -7.124 -9.512 -8.845 1.00 98.62 139 LEU A N 1
ATOM 1139 C CA . LEU A 1 139 ? -5.743 -9.235 -9.221 1.00 98.62 139 LEU A CA 1
ATOM 1140 C C . LEU A 1 139 ? -5.515 -7.727 -9.181 1.00 98.62 139 LEU A C 1
ATOM 1142 O O . LEU A 1 139 ? -6.131 -6.974 -9.936 1.00 98.62 139 LEU A O 1
ATOM 1146 N N . VAL A 1 140 ? -4.614 -7.289 -8.309 1.00 98.62 140 VAL A N 1
ATOM 1147 C CA . VAL A 1 140 ? -4.285 -5.879 -8.098 1.00 98.62 140 VAL A CA 1
ATOM 1148 C C . VAL A 1 140 ? -2.863 -5.625 -8.568 1.00 98.62 140 VAL A C 1
ATOM 1150 O O . VAL A 1 140 ? -1.912 -6.187 -8.030 1.00 98.62 140 VAL A O 1
ATOM 1153 N N . GLN A 1 141 ? -2.699 -4.764 -9.570 1.00 98.44 141 GLN A N 1
ATOM 1154 C CA . GLN A 1 141 ? -1.377 -4.335 -10.011 1.00 98.44 141 GLN A CA 1
ATOM 1155 C C . GLN A 1 141 ? -0.880 -3.155 -9.165 1.00 98.44 141 GLN A C 1
ATOM 1157 O O . GLN A 1 141 ? -1.440 -2.057 -9.215 1.00 98.44 141 GLN A O 1
ATOM 1162 N N . LEU A 1 142 ? 0.208 -3.376 -8.438 1.00 98.38 142 LEU A N 1
ATOM 1163 C CA . LEU A 1 142 ? 0.898 -2.414 -7.585 1.00 98.38 142 LEU A CA 1
ATOM 1164 C C . LEU A 1 142 ? 2.368 -2.284 -7.997 1.00 98.38 142 LEU A C 1
ATOM 1166 O O . LEU A 1 142 ? 2.839 -2.937 -8.936 1.00 98.38 142 LEU A O 1
ATOM 1170 N N . PHE A 1 143 ? 3.083 -1.415 -7.292 1.00 97.75 143 PHE A N 1
ATOM 1171 C CA . PHE A 1 143 ? 4.488 -1.133 -7.523 1.00 97.75 143 PHE A CA 1
ATOM 1172 C C . PHE A 1 143 ? 5.303 -1.349 -6.256 1.00 97.75 143 PHE A C 1
ATOM 1174 O O . PHE A 1 143 ? 4.849 -1.070 -5.147 1.00 97.75 143 PHE A O 1
ATOM 1181 N N . ASP A 1 144 ? 6.518 -1.844 -6.446 1.00 96.88 144 ASP A N 1
ATOM 1182 C CA . ASP A 1 144 ? 7.522 -1.989 -5.399 1.00 96.88 144 ASP A CA 1
ATOM 1183 C C . ASP A 1 144 ? 8.795 -1.274 -5.840 1.00 96.88 144 ASP A C 1
ATOM 1185 O O . ASP A 1 144 ? 9.172 -1.348 -7.010 1.00 96.88 144 ASP A O 1
ATOM 1189 N N . TYR A 1 145 ? 9.466 -0.594 -4.921 1.00 95.19 145 TYR A N 1
ATOM 1190 C CA . TYR A 1 145 ? 10.683 0.149 -5.211 1.00 95.19 145 TYR A CA 1
ATOM 1191 C C . TYR A 1 145 ? 11.825 -0.391 -4.367 1.00 95.19 145 TYR A C 1
ATOM 1193 O O . TYR A 1 145 ? 11.750 -0.428 -3.138 1.00 95.19 145 TYR A O 1
ATOM 1201 N N . LYS A 1 146 ? 12.917 -0.784 -5.026 1.00 93.12 146 LYS A N 1
ATOM 1202 C CA . LYS A 1 146 ? 14.125 -1.203 -4.320 1.00 93.12 146 LYS A CA 1
ATOM 1203 C C . LYS A 1 146 ? 14.884 0.030 -3.825 1.00 93.12 146 LYS A C 1
ATOM 1205 O O . LYS A 1 146 ? 15.832 0.481 -4.459 1.00 93.12 146 LYS A O 1
ATOM 1210 N N . ALA A 1 147 ? 14.474 0.547 -2.672 1.00 89.38 147 ALA A N 1
ATOM 1211 C CA . ALA A 1 147 ? 15.042 1.766 -2.104 1.00 89.38 147 ALA A CA 1
ATOM 1212 C C . ALA A 1 147 ? 16.469 1.604 -1.558 1.00 89.38 147 ALA A C 1
ATOM 1214 O O . ALA A 1 147 ? 17.228 2.564 -1.598 1.00 89.38 147 ALA A O 1
ATOM 1215 N N . PHE A 1 148 ? 16.835 0.410 -1.082 1.00 88.25 148 PHE A N 1
ATOM 1216 C CA . PHE A 1 148 ? 18.086 0.163 -0.356 1.00 88.25 148 PHE A CA 1
ATOM 1217 C C . PHE A 1 148 ? 19.051 -0.766 -1.105 1.00 88.25 148 PHE A C 1
ATOM 1219 O O . PHE A 1 148 ? 18.653 -1.564 -1.966 1.00 88.25 148 PHE A O 1
ATOM 1226 N N . GLY A 1 149 ? 20.321 -0.693 -0.715 1.00 87.31 149 GLY A N 1
ATOM 1227 C CA . GLY A 1 149 ? 21.451 -1.399 -1.306 1.00 87.31 149 GLY A CA 1
ATOM 1228 C C . GLY A 1 149 ? 22.240 -0.533 -2.288 1.00 87.31 149 GLY A C 1
ATOM 1229 O O . GLY A 1 149 ? 21.940 0.640 -2.486 1.00 87.31 149 GLY A O 1
ATOM 1230 N N . CYS A 1 150 ? 23.257 -1.138 -2.901 1.00 90.31 150 CYS A N 1
ATOM 1231 C CA . CYS A 1 150 ? 24.077 -0.504 -3.931 1.00 90.31 150 CYS A CA 1
ATOM 1232 C C . CYS A 1 150 ? 23.669 -0.926 -5.345 1.00 90.31 150 CYS A C 1
ATOM 1234 O O . CYS A 1 150 ? 23.205 -2.053 -5.575 1.00 90.31 150 CYS A O 1
ATOM 1236 N N . GLY A 1 151 ? 23.946 -0.041 -6.298 1.00 90.88 151 GLY A N 1
ATOM 1237 C CA . GLY A 1 151 ? 23.811 -0.292 -7.724 1.00 90.88 151 GLY A CA 1
ATOM 1238 C C . GLY A 1 151 ? 22.517 0.290 -8.261 1.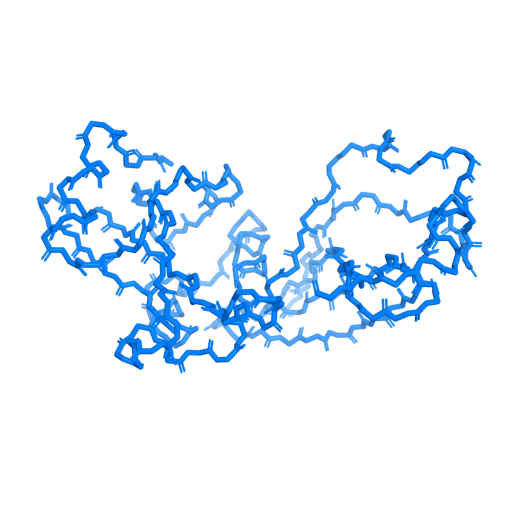00 90.88 151 GLY A C 1
ATOM 1239 O O . GLY A 1 151 ? 22.237 1.468 -8.089 1.00 90.88 151 GLY A O 1
ATOM 1240 N N . GLU A 1 152 ? 21.748 -0.524 -8.971 1.00 91.50 152 GLU A N 1
ATOM 1241 C CA . GLU A 1 152 ? 20.479 -0.070 -9.521 1.00 91.50 152 GLU A CA 1
ATOM 1242 C C . GLU A 1 152 ? 19.356 -0.150 -8.476 1.00 91.50 152 GLU A C 1
ATOM 1244 O O . GLU A 1 152 ? 19.203 -1.166 -7.777 1.00 91.50 152 GLU A O 1
ATOM 1249 N N . HIS A 1 153 ? 18.517 0.888 -8.461 1.00 94.88 153 HIS A N 1
ATOM 1250 C CA . HIS A 1 153 ? 17.298 1.006 -7.665 1.00 94.88 153 HIS A CA 1
ATOM 1251 C C . HIS A 1 153 ? 16.046 0.882 -8.556 1.00 94.88 153 HIS A C 1
ATOM 1253 O O . HIS A 1 153 ? 15.377 1.866 -8.862 1.00 94.88 153 HIS A O 1
ATOM 1259 N N . PRO A 1 154 ? 15.715 -0.322 -9.058 1.00 96.69 154 PRO A N 1
ATOM 1260 C CA . PRO A 1 154 ? 14.583 -0.483 -9.952 1.00 96.69 154 PRO A CA 1
ATOM 1261 C C . PRO A 1 154 ? 13.242 -0.441 -9.223 1.00 96.69 154 PRO A C 1
ATOM 1263 O O . PRO A 1 154 ? 13.083 -0.892 -8.083 1.00 96.69 154 PRO A O 1
ATOM 1266 N N . TYR A 1 155 ? 12.245 -0.025 -9.987 1.00 97.81 155 TYR A N 1
ATOM 1267 C CA . TYR A 1 155 ? 10.836 -0.228 -9.726 1.00 97.81 155 TYR A CA 1
ATOM 1268 C C . TYR A 1 155 ? 10.373 -1.556 -10.327 1.00 97.81 155 TYR A C 1
ATOM 1270 O O . TYR A 1 155 ? 10.674 -1.896 -11.478 1.00 97.81 155 TYR A O 1
ATOM 1278 N N . TYR A 1 156 ? 9.591 -2.302 -9.559 1.00 98.19 156 TYR A N 1
ATOM 1279 C CA . TYR A 1 156 ? 8.931 -3.528 -9.974 1.00 98.19 156 TYR A CA 1
ATOM 1280 C C . TYR A 1 156 ? 7.439 -3.280 -10.136 1.00 98.19 156 TYR A C 1
ATOM 1282 O O . TYR A 1 156 ? 6.820 -2.597 -9.324 1.00 98.19 156 TYR A O 1
ATOM 1290 N N . THR A 1 157 ? 6.852 -3.895 -11.154 1.00 98.31 157 THR A N 1
ATOM 1291 C CA . THR A 1 157 ? 5.407 -4.092 -11.220 1.00 98.31 157 THR A CA 1
ATOM 1292 C C . THR A 1 157 ? 5.085 -5.423 -10.564 1.00 98.31 157 THR A C 1
ATOM 1294 O O . THR A 1 157 ? 5.661 -6.456 -10.922 1.00 98.31 157 THR A O 1
ATOM 1297 N N . VAL A 1 158 ? 4.162 -5.395 -9.610 1.00 98.50 158 VAL A N 1
ATOM 1298 C CA . VAL A 1 158 ? 3.746 -6.565 -8.844 1.00 98.50 158 VAL A CA 1
ATOM 1299 C C . VAL A 1 158 ? 2.247 -6.756 -9.004 1.00 98.50 158 VAL A C 1
ATOM 1301 O O . VAL A 1 158 ? 1.473 -5.821 -8.833 1.00 98.50 158 VAL A O 1
ATOM 1304 N N . VAL A 1 159 ? 1.824 -7.963 -9.358 1.00 98.56 159 VAL A N 1
ATOM 1305 C CA . VAL A 1 159 ? 0.418 -8.360 -9.355 1.00 98.56 159 VAL A CA 1
ATOM 1306 C C . VAL A 1 159 ? 0.173 -9.133 -8.073 1.00 98.56 159 VAL A C 1
ATOM 1308 O O . VAL A 1 159 ? 0.753 -10.198 -7.864 1.00 98.56 159 VAL A O 1
ATOM 1311 N N . VAL A 1 160 ? -0.684 -8.588 -7.223 1.00 98.62 160 VAL A N 1
ATOM 1312 C CA . VAL A 1 160 ? -1.110 -9.184 -5.962 1.00 98.62 160 VAL A CA 1
ATOM 1313 C C . VAL A 1 160 ? -2.458 -9.856 -6.174 1.00 98.62 160 VAL A C 1
ATOM 1315 O O . VAL A 1 160 ? -3.380 -9.242 -6.709 1.00 98.62 160 VAL A O 1
ATOM 1318 N N . ARG A 1 161 ? -2.580 -11.114 -5.757 1.00 98.50 161 ARG A N 1
ATOM 1319 C CA . ARG A 1 161 ? -3.858 -11.817 -5.673 1.00 98.50 161 ARG A CA 1
ATOM 1320 C C . ARG A 1 161 ? -4.473 -11.568 -4.300 1.00 98.50 161 ARG A C 1
ATOM 1322 O O . ARG A 1 161 ? -3.789 -11.753 -3.296 1.00 98.50 161 ARG A O 1
ATOM 1329 N N . VAL A 1 162 ? -5.747 -11.186 -4.278 1.00 98.50 162 VAL A N 1
ATOM 1330 C CA . VAL A 1 162 ? -6.557 -11.051 -3.060 1.00 98.50 162 VAL A CA 1
ATOM 1331 C C . VAL A 1 162 ? -7.781 -11.941 -3.197 1.00 98.50 162 VAL A C 1
ATOM 1333 O O . VAL A 1 162 ? -8.645 -11.678 -4.032 1.00 98.50 162 VAL A O 1
ATOM 1336 N N . ASP A 1 163 ? -7.854 -13.001 -2.406 1.00 97.69 163 ASP A N 1
ATOM 1337 C CA . ASP A 1 163 ? -9.040 -13.853 -2.364 1.00 97.69 163 ASP A CA 1
ATOM 1338 C C . ASP A 1 163 ? -10.157 -13.178 -1.555 1.00 97.69 163 ASP A C 1
ATOM 1340 O O . ASP A 1 163 ? -9.892 -12.388 -0.646 1.00 97.69 163 ASP A O 1
ATOM 1344 N N . LYS A 1 164 ? -11.421 -13.529 -1.832 1.00 96.44 164 LYS A N 1
ATOM 1345 C CA . LYS A 1 164 ? -12.590 -13.006 -1.091 1.00 96.44 164 LYS A CA 1
ATOM 1346 C C . LYS A 1 164 ? -12.509 -13.262 0.421 1.00 96.44 164 LYS A C 1
ATOM 1348 O O . LYS A 1 164 ? -13.066 -12.506 1.208 1.00 96.44 164 LYS A O 1
ATOM 1353 N N . SER A 1 165 ? -11.786 -14.305 0.835 1.00 96.81 165 SER A N 1
ATOM 1354 C CA . SER A 1 165 ? -11.534 -14.640 2.241 1.00 96.81 165 SER A CA 1
ATOM 1355 C C . SER A 1 165 ? -10.508 -13.730 2.928 1.00 96.81 165 SER A C 1
ATOM 1357 O O . SER A 1 165 ? -10.288 -13.878 4.128 1.00 96.81 165 SER A O 1
ATOM 1359 N N . GLY A 1 166 ? -9.849 -12.829 2.191 1.00 96.25 166 GLY A N 1
ATOM 1360 C CA . GLY A 1 166 ? -8.792 -11.957 2.700 1.00 96.25 166 GLY A CA 1
ATOM 1361 C C . GLY A 1 166 ? -7.391 -12.578 2.685 1.00 96.25 166 GLY A C 1
ATOM 1362 O O . GLY A 1 166 ? -6.475 -12.014 3.287 1.00 96.25 166 GLY A O 1
ATOM 1363 N N . GLU A 1 167 ? -7.202 -13.726 2.025 1.00 96.94 167 GLU A N 1
ATOM 1364 C CA . GLU A 1 167 ? -5.865 -14.259 1.736 1.00 96.94 167 GLU A CA 1
ATOM 1365 C C . GLU A 1 167 ? -5.171 -13.442 0.642 1.00 96.94 167 GLU A C 1
ATOM 1367 O O . GLU A 1 167 ? -5.795 -13.027 -0.338 1.00 96.94 167 GLU A O 1
ATOM 1372 N N . VAL A 1 168 ? -3.867 -13.199 0.818 1.00 97.12 168 VAL A N 1
ATOM 1373 C CA . VAL A 1 168 ? -3.070 -12.358 -0.086 1.00 97.12 168 VAL A CA 1
ATOM 1374 C C . VAL A 1 168 ? -1.780 -13.055 -0.474 1.00 97.12 168 VAL A C 1
ATOM 1376 O O . VAL A 1 168 ? -1.014 -13.498 0.381 1.00 97.12 168 VAL A O 1
ATOM 1379 N N . SER A 1 169 ? -1.503 -13.091 -1.775 1.00 97.06 169 SER A N 1
ATOM 1380 C CA . SER A 1 169 ? -0.264 -13.647 -2.321 1.00 97.06 169 SER A CA 1
ATOM 1381 C C . SER A 1 169 ? 0.277 -12.804 -3.473 1.00 97.06 169 SER A C 1
ATOM 1383 O O . SER A 1 169 ? -0.464 -12.134 -4.193 1.00 97.06 169 SER A O 1
ATOM 1385 N N . GLU A 1 170 ? 1.596 -12.826 -3.657 1.00 97.62 170 GLU A N 1
ATOM 1386 C CA . GLU A 1 170 ? 2.215 -12.286 -4.866 1.00 97.62 170 GLU A CA 1
ATOM 1387 C C . GLU A 1 170 ? 1.965 -13.268 -6.017 1.00 97.62 170 GLU A C 1
ATOM 1389 O O . GLU A 1 170 ? 2.411 -14.412 -5.974 1.00 97.62 170 GLU A O 1
ATOM 1394 N N . HIS A 1 171 ? 1.232 -12.832 -7.040 1.00 96.88 171 HIS A N 1
ATOM 1395 C CA . HIS A 1 171 ? 0.933 -13.649 -8.215 1.00 96.88 171 HIS A CA 1
ATOM 1396 C C . HIS A 1 171 ? 2.023 -13.530 -9.284 1.00 96.88 171 HIS A C 1
ATOM 1398 O O . HIS A 1 171 ? 2.365 -14.506 -9.948 1.00 96.88 171 HIS A O 1
ATOM 1404 N N . ARG A 1 172 ? 2.567 -12.321 -9.472 1.00 97.38 172 ARG A N 1
ATOM 1405 C CA . ARG A 1 172 ? 3.637 -12.052 -10.439 1.00 97.38 172 ARG A CA 1
ATOM 1406 C C . ARG A 1 172 ? 4.443 -10.834 -10.019 1.00 97.38 172 ARG A C 1
ATOM 1408 O O . ARG A 1 172 ? 3.856 -9.820 -9.658 1.00 97.38 172 ARG A O 1
ATOM 1415 N N . ARG A 1 173 ? 5.759 -10.877 -10.207 1.00 97.75 173 ARG A N 1
ATOM 1416 C CA . ARG A 1 173 ? 6.652 -9.725 -10.053 1.00 97.75 173 ARG A CA 1
ATOM 1417 C C . ARG A 1 173 ? 7.577 -9.601 -11.245 1.00 97.75 173 ARG A C 1
ATOM 1419 O O . ARG A 1 173 ? 8.141 -10.584 -11.712 1.00 97.75 173 ARG A O 1
ATOM 1426 N N . GLN A 1 174 ? 7.740 -8.376 -11.727 1.00 97.75 174 GLN A N 1
ATOM 1427 C CA . GLN A 1 174 ? 8.575 -8.084 -12.881 1.00 97.75 174 GLN A CA 1
ATOM 1428 C C . GLN A 1 174 ? 9.308 -6.766 -12.678 1.00 97.75 174 GLN A C 1
ATOM 1430 O O . GLN A 1 174 ? 8.705 -5.762 -12.302 1.00 97.75 174 GLN A O 1
ATOM 1435 N N . LYS A 1 175 ? 10.614 -6.759 -12.953 1.00 97.75 175 LYS A N 1
ATOM 1436 C CA . LYS A 1 175 ? 11.403 -5.526 -13.009 1.00 97.75 175 LYS A CA 1
ATOM 1437 C C . LYS A 1 175 ? 10.857 -4.652 -14.140 1.00 97.75 175 LYS A C 1
ATOM 1439 O O . LYS A 1 175 ? 10.790 -5.107 -15.282 1.00 97.75 175 LYS A O 1
ATOM 1444 N N . SER A 1 176 ? 10.419 -3.435 -13.831 1.00 97.56 176 SER A N 1
ATOM 1445 C CA . SER A 1 176 ? 9.637 -2.626 -14.770 1.00 97.56 176 SER A CA 1
ATOM 1446 C C . SER A 1 176 ? 10.434 -1.463 -15.340 1.00 97.56 176 SER A C 1
ATOM 1448 O O . SER A 1 176 ? 10.595 -1.383 -16.557 1.00 97.56 176 SER A O 1
ATOM 1450 N N . PHE A 1 177 ? 10.930 -0.569 -14.490 1.00 97.69 177 PHE A N 1
ATOM 1451 C CA . PHE A 1 177 ? 11.687 0.608 -14.912 1.00 97.69 177 PHE A CA 1
ATOM 1452 C C . PHE A 1 177 ? 12.644 1.062 -13.814 1.00 97.69 177 PHE A C 1
ATOM 1454 O O . PHE A 1 177 ? 12.516 0.638 -12.670 1.00 97.69 177 PHE A O 1
ATOM 1461 N N . ALA A 1 178 ? 13.605 1.904 -14.164 1.00 97.50 178 ALA A N 1
ATOM 1462 C CA . ALA A 1 178 ? 14.526 2.532 -13.228 1.00 97.50 178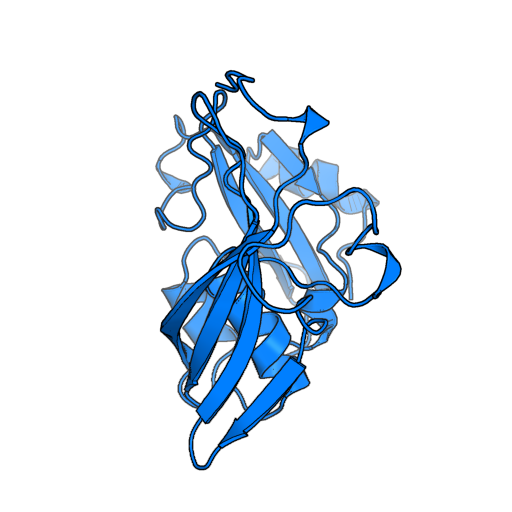 ALA A CA 1
ATOM 1463 C C . ALA A 1 178 ? 14.827 3.961 -13.676 1.00 97.50 178 ALA A C 1
ATOM 1465 O O . ALA A 1 178 ? 14.756 4.268 -14.871 1.00 97.50 178 ALA A O 1
ATOM 1466 N N . ASP A 1 179 ? 15.169 4.805 -12.711 1.00 97.06 179 ASP A N 1
ATOM 1467 C CA . ASP A 1 179 ? 15.699 6.138 -12.958 1.00 97.06 179 ASP A CA 1
ATOM 1468 C C . ASP A 1 179 ? 17.218 6.029 -13.190 1.00 97.06 179 ASP A C 1
ATOM 1470 O O . ASP A 1 179 ? 17.923 5.623 -12.265 1.00 97.06 179 ASP A O 1
ATOM 1474 N N . PRO A 1 180 ? 17.746 6.324 -14.395 1.00 96.31 180 PRO A N 1
ATOM 1475 C CA . PRO A 1 180 ? 19.185 6.244 -14.649 1.00 96.31 180 PRO A CA 1
ATOM 1476 C C . PRO A 1 180 ? 20.014 7.184 -13.767 1.00 96.31 180 PRO A C 1
ATOM 1478 O O . PRO A 1 180 ? 21.196 6.927 -13.569 1.00 96.31 180 PRO A O 1
ATOM 1481 N N . GLU A 1 181 ? 19.419 8.249 -13.218 1.00 95.25 181 GLU A N 1
ATOM 1482 C CA . GLU A 1 181 ? 20.100 9.142 -12.269 1.00 95.25 181 GLU A CA 1
ATOM 1483 C C . GLU A 1 181 ? 20.389 8.457 -10.924 1.00 95.25 181 GLU A C 1
ATOM 1485 O O . GLU A 1 181 ? 21.232 8.920 -10.158 1.00 95.25 181 GLU A O 1
ATOM 1490 N N . GLU A 1 182 ? 19.717 7.338 -10.636 1.00 94.50 182 GLU A N 1
ATOM 1491 C CA . GLU A 1 182 ? 19.965 6.525 -9.447 1.00 94.50 182 GLU A CA 1
ATOM 1492 C C . GLU A 1 182 ? 20.980 5.395 -9.686 1.00 94.50 182 GLU A C 1
ATOM 1494 O O . GLU A 1 182 ? 21.267 4.629 -8.762 1.00 94.50 182 GLU A O 1
ATOM 1499 N N . ASP A 1 183 ? 21.541 5.272 -10.894 1.00 93.44 183 ASP A N 1
ATOM 1500 C CA . ASP A 1 183 ? 22.500 4.214 -11.207 1.00 93.44 183 ASP A CA 1
ATOM 1501 C C . ASP A 1 183 ? 23.796 4.381 -10.398 1.00 93.44 183 ASP A C 1
ATOM 1503 O O . ASP A 1 183 ? 24.473 5.408 -10.441 1.00 93.44 183 ASP A O 1
ATOM 1507 N N . GLY A 1 184 ? 24.169 3.323 -9.672 1.00 90.94 184 GLY A N 1
ATOM 1508 C CA . GLY A 1 184 ? 25.410 3.285 -8.896 1.00 90.94 184 GLY A CA 1
ATOM 1509 C C . GLY A 1 184 ? 25.321 3.985 -7.541 1.00 90.94 184 GLY A C 1
ATOM 1510 O O . GLY A 1 184 ? 26.324 4.033 -6.828 1.00 90.94 184 GLY A O 1
ATOM 1511 N N . LEU A 1 185 ? 24.140 4.480 -7.156 1.00 92.94 185 LEU A N 1
ATOM 1512 C CA . LEU A 1 185 ? 23.918 4.955 -5.798 1.00 92.94 185 LEU A CA 1
ATOM 1513 C C . LEU A 1 185 ? 23.996 3.786 -4.805 1.00 92.94 185 LEU A C 1
ATOM 1515 O O . LEU A 1 185 ? 23.689 2.636 -5.121 1.00 92.94 185 LEU A O 1
ATOM 1519 N N . CYS A 1 186 ? 24.430 4.103 -3.590 1.00 90.56 186 CYS A N 1
ATOM 1520 C CA . CYS A 1 186 ? 24.331 3.229 -2.431 1.00 90.56 186 CYS A CA 1
ATOM 1521 C C . CYS A 1 186 ? 23.435 3.918 -1.408 1.00 90.56 186 CYS A C 1
ATOM 1523 O O . CYS A 1 186 ? 23.684 5.071 -1.047 1.00 90.56 186 CYS A O 1
ATOM 1525 N N . ARG A 1 187 ? 22.377 3.226 -0.980 1.00 86.38 187 ARG A N 1
ATOM 1526 C CA . ARG A 1 187 ? 21.426 3.709 0.027 1.00 86.38 187 ARG A CA 1
ATOM 1527 C C . ARG A 1 187 ? 21.306 2.683 1.148 1.00 86.38 187 ARG A C 1
ATOM 1529 O O . ARG A 1 187 ? 20.948 1.535 0.874 1.00 86.38 187 ARG A O 1
ATOM 1536 N N . ASP A 1 188 ? 21.572 3.123 2.372 1.00 74.94 188 ASP A N 1
ATOM 1537 C CA . ASP A 1 188 ? 21.482 2.330 3.607 1.00 74.94 188 ASP A CA 1
ATOM 1538 C C . ASP A 1 188 ? 20.157 2.569 4.355 1.00 74.94 188 ASP A C 1
ATOM 1540 O O . ASP A 1 188 ? 19.631 3.707 4.310 1.00 74.94 188 ASP A O 1
#

Foldseek 3Di:
DADPPVCFVVCCVVVVFPGKATDDPLLCLFPPGFHKIKTKHFVVPVVLAPDPQQWDPFPTTIGIWMWTDDPHDIDIGRDLVSVLVHGAQQDDQSNQQSLQCVNRVFAFFDDLVVQDPQKAFPDPQDDGWDWDDDVQKIWTWTKDWQQAAFFFTFIKTWIWIAGSSSDIDTPDIDGTIGNVVCGGDHGD

Nearest PDB structures (foldseek):
  7cz3-assembly1_F  TM=5.622E-01  e=2.235E+00  Bacillus cereus ATCC 14579

Solvent-accessible surface area (backbone atoms only — not comparable to full-atom values): 10344 Å² total; per-residue (Å²): 88,62,54,63,72,88,49,36,63,55,52,23,66,78,68,67,34,77,41,62,42,84,47,66,75,60,58,56,39,37,47,75,80,51,26,28,30,32,36,33,31,49,54,90,48,57,94,53,51,75,29,76,77,41,40,44,82,54,79,69,50,23,14,55,29,40,34,33,53,56,101,89,46,79,48,79,36,46,34,67,66,58,45,35,73,61,42,38,63,39,88,47,66,53,20,42,49,25,49,47,30,69,72,65,62,36,44,78,41,86,56,70,79,77,68,52,88,83,41,48,58,75,52,76,82,78,78,56,48,48,70,45,83,49,96,75,32,33,43,33,39,31,35,43,70,45,77,62,51,68,33,75,48,41,31,28,44,30,33,32,35,34,34,34,78,48,51,74,47,84,72,44,79,4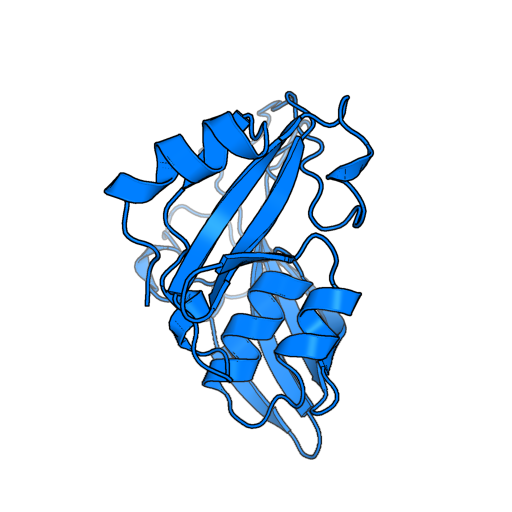1,77,34,34,30,54,66,91,44,56,68,42,71,34,103

Mean predicted aligned error: 4.47 Å

Organism: NCBI:txid2304593

Sequence (188 aa):
MQIDSTRYDEIKTKYGYFDVRKAPDYLGGLKPTHSFAYTFALCDKSEYCHDSKWANKGMMCGCKNIVIEDSVEFKFISSRSQFKEIFAPVETREEALSYAIVMSGYYPVFNKSYFKDGYRYFNSKPRTTVVQEVDGYYLVQLFDYKAFGCGEHPYYTVVVRVDKSGEVSEHRRQKSFADPEEDGLCRD

Secondary structure (DSSP, 8-state):
-B--GGGHHHHHHHHT-SEEEEPPGGGGG-SS--EEEEEEEETT-GGG---TTTEE-SSS-EEEEEEEEETTEEEEE-SHHHHHHHH-S--SHHHHHHHHHHHH--B----GGGS-TTSEESSSPPPPPEEEEETTEEEEEEEEE--SEEE---EEEEEEEEETTS-EEEEEEEEEEE-GGGTTEEE-

pLDDT: mean 92.1, std 6.99, range [65.69, 98.69]